Protein AF-A0A9E7TKU0-F1 (afdb_monomer)

Organism: NCBI:txid33865

pLDDT: mean 80.97, std 17.5, range [30.36, 98.25]

Solvent-accessible surface area (backbone atoms only — not comparable to full-atom values): 10689 Å² total; per-residue (Å²): 136,84,80,80,94,76,62,73,75,64,74,76,60,77,73,92,74,90,74,87,64,67,44,56,70,54,28,33,24,48,45,46,50,72,57,80,69,45,34,59,53,50,52,51,42,51,52,51,40,40,74,74,42,33,63,39,62,44,44,33,76,78,33,36,81,73,43,60,84,46,93,85,58,52,74,66,58,28,52,50,48,7,40,50,52,34,58,76,65,31,62,32,38,41,39,38,44,44,80,38,95,46,94,87,44,58,44,43,64,62,37,57,53,50,50,52,54,37,57,76,66,68,63,62,34,36,38,41,36,34,32,65,94,65,51,78,85,76,47,58,74,66,60,46,52,57,54,63,71,33,71,83,39,88,46,46,43,78,48,73,35,46,94,90,39,61,63,61,48,44,49,53,54,50,52,52,56,50,50,58,60,73,78,110

Radius of gyration: 16.6 Å; Cα contacts (8 Å, |Δi|>4): 233; chains: 1; bounding box: 46×35×45 Å

Foldseek 3Di:
DDDDPPDPVVVLPDDPDDDPLQLCPAAEEEAFDCPDCVVVLVVLLQVLSVVVRNVRYDYLVVQLVVLPPDPPDDPVSSSVVSLVVSLVPGLAYEAEWAQDPDPPQRTDVRSVVSLVVCLVVVHFHYEYEYEPPDDPVSDDPVSVVSLVVCPVPPRYHYDYDYSVCSPVVSVVVNSSSVVSSVVD

Nearest PDB structures (foldseek):
  8su8-assembly1_B  TM=4.871E-01  e=1.017E-02  Homo sapiens
  3brw-assembly4_D  TM=4.829E-01  e=1.295E-02  Homo sapiens
  4kvg-assembly2_C  TM=4.701E-01  e=2.511E-02  Homo sapiens
  4kvg-assembly1_A  TM=4.775E-01  e=2.364E-02  Homo sapiens
  1c1y-assembly1_A  TM=4.720E-01  e=2.511E-02  Homo sapiens

Structure (mmCIF, N/CA/C/O backbone):
data_AF-A0A9E7TKU0-F1
#
_entry.id   AF-A0A9E7TKU0-F1
#
loop_
_atom_site.group_PDB
_atom_site.id
_atom_site.type_symbol
_atom_site.label_atom_id
_atom_site.label_alt_id
_atom_site.label_comp_id
_atom_site.label_asym_id
_atom_site.label_entity_id
_atom_site.label_seq_id
_atom_site.pdbx_PDB_ins_code
_atom_site.Cartn_x
_atom_site.Cartn_y
_atom_site.Cartn_z
_atom_site.occupancy
_atom_site.B_iso_or_equiv
_atom_site.auth_seq_id
_atom_site.auth_comp_id
_atom_site.auth_asym_id
_atom_site.auth_atom_id
_atom_site.pdbx_PDB_model_num
ATOM 1 N N . MET A 1 1 ? -19.360 13.718 -17.217 1.00 35.50 1 MET A N 1
ATOM 2 C CA . MET A 1 1 ? -20.255 13.165 -16.181 1.00 35.50 1 MET A CA 1
ATOM 3 C C . MET A 1 1 ? -19.559 13.411 -14.850 1.00 35.50 1 MET A C 1
ATOM 5 O O . MET A 1 1 ? -18.497 12.851 -14.639 1.00 35.50 1 MET A O 1
ATOM 9 N N . LYS A 1 2 ? -20.030 14.392 -14.070 1.00 30.36 2 LYS A N 1
ATOM 10 C CA . LYS A 1 2 ? -19.408 14.811 -12.802 1.00 30.36 2 LYS A CA 1
ATOM 11 C C . LYS A 1 2 ? -19.902 13.871 -11.701 1.00 30.36 2 LYS A C 1
ATOM 13 O O . LYS A 1 2 ? -21.104 13.867 -11.444 1.00 30.36 2 LYS A O 1
ATOM 18 N N . TYR A 1 3 ? -19.024 13.084 -11.086 1.00 35.16 3 TYR A N 1
ATOM 19 C CA . TYR A 1 3 ? -19.387 12.335 -9.883 1.00 35.16 3 TYR A CA 1
ATOM 20 C C . TYR A 1 3 ? -19.455 13.299 -8.691 1.00 35.16 3 TYR A C 1
ATOM 22 O O . TYR A 1 3 ? -18.606 14.174 -8.526 1.00 35.16 3 TYR A O 1
ATOM 30 N N . LYS A 1 4 ? -20.552 13.213 -7.930 1.00 36.25 4 LYS A N 1
ATOM 31 C CA . LYS A 1 4 ? -20.835 14.047 -6.757 1.00 36.25 4 LYS A CA 1
ATOM 32 C C . LYS A 1 4 ? -19.919 13.630 -5.604 1.00 36.25 4 LYS A C 1
ATOM 34 O O . LYS A 1 4 ? -20.072 12.548 -5.056 1.00 36.25 4 LYS A O 1
ATOM 39 N N . MET A 1 5 ? -19.045 14.547 -5.208 1.00 44.38 5 MET A N 1
ATOM 40 C CA . MET A 1 5 ? -18.103 14.459 -4.087 1.00 44.38 5 MET A CA 1
ATOM 41 C C . MET A 1 5 ? -18.781 14.672 -2.719 1.00 44.38 5 MET A C 1
ATOM 43 O O . MET A 1 5 ? -18.356 15.496 -1.915 1.00 44.38 5 MET A O 1
ATOM 47 N N . GLY A 1 6 ? -19.910 14.015 -2.467 1.00 40.06 6 GLY A N 1
ATOM 48 C CA . GLY A 1 6 ? -20.717 14.310 -1.285 1.00 40.06 6 GLY A CA 1
ATOM 49 C C . GLY A 1 6 ? -21.556 13.121 -0.883 1.00 40.06 6 GLY A C 1
ATOM 50 O O . GLY A 1 6 ? -22.706 13.052 -1.299 1.00 40.06 6 GLY A O 1
ATOM 51 N N . ASN A 1 7 ? -20.937 12.191 -0.150 1.00 38.66 7 ASN A N 1
ATOM 52 C CA . ASN A 1 7 ? -21.585 11.330 0.852 1.00 38.66 7 ASN A CA 1
ATOM 53 C C . ASN A 1 7 ? -20.616 10.355 1.548 1.00 38.66 7 ASN A C 1
ATOM 55 O O . ASN A 1 7 ? -20.991 9.785 2.565 1.00 38.66 7 ASN A O 1
ATOM 59 N N . PHE A 1 8 ? -19.365 10.213 1.088 1.00 48.16 8 PHE A N 1
ATOM 60 C CA . PHE A 1 8 ? -18.390 9.315 1.727 1.00 48.16 8 PHE A CA 1
ATOM 61 C C . PHE A 1 8 ? -18.136 9.684 3.204 1.00 48.16 8 PHE A C 1
ATOM 63 O O . PHE A 1 8 ? -18.299 8.869 4.102 1.00 48.16 8 PHE A O 1
ATOM 70 N N . PHE A 1 9 ? -17.865 10.958 3.507 1.00 45.22 9 PHE A N 1
ATOM 71 C CA . PHE A 1 9 ? -17.523 11.398 4.870 1.00 45.22 9 PHE A CA 1
ATOM 72 C C . PHE A 1 9 ? -18.670 11.369 5.897 1.00 45.22 9 PHE A C 1
ATOM 74 O O . PHE A 1 9 ? -18.400 11.481 7.095 1.00 45.22 9 PHE A O 1
ATOM 81 N N . SER A 1 10 ? -19.936 11.280 5.473 1.00 43.16 10 SER A N 1
ATOM 82 C CA . SER A 1 10 ? -21.072 11.236 6.407 1.00 43.16 10 SER A CA 1
ATOM 83 C C . SER A 1 10 ? -21.356 9.836 6.936 1.00 43.16 10 SER A C 1
ATOM 85 O O . SER A 1 10 ? -21.829 9.727 8.062 1.00 43.16 10 SER A O 1
ATOM 87 N N . GLU A 1 11 ? -21.031 8.787 6.176 1.00 45.16 11 GLU A N 1
ATOM 88 C CA . GLU A 1 11 ? -21.215 7.402 6.631 1.00 45.16 11 GLU A CA 1
ATOM 89 C C . GLU A 1 11 ? -20.110 6.960 7.607 1.00 45.16 11 GLU A C 1
ATOM 91 O O . GLU A 1 11 ? -20.374 6.164 8.499 1.00 45.1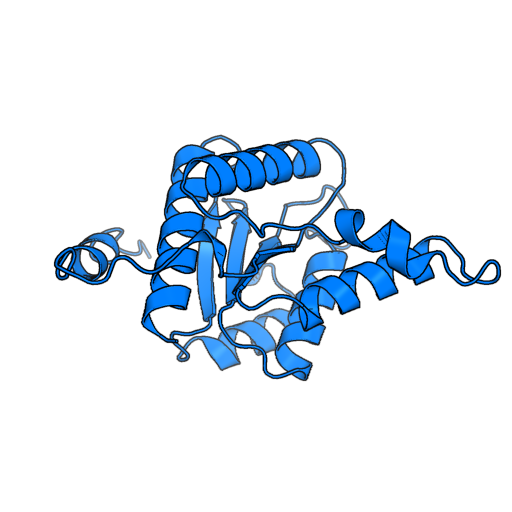6 11 GLU A O 1
ATOM 96 N N . TYR A 1 12 ? -18.913 7.562 7.556 1.00 48.28 12 TYR A N 1
ATOM 97 C CA . TYR A 1 12 ? -17.813 7.254 8.491 1.00 48.28 12 TYR A CA 1
ATOM 98 C C . TYR A 1 12 ? -17.861 7.999 9.835 1.00 48.28 12 TYR A C 1
ATOM 100 O O . TYR A 1 12 ? -17.028 7.756 10.708 1.00 48.28 12 TYR A O 1
ATOM 108 N N . LYS A 1 13 ? -18.791 8.944 10.024 1.00 43.25 13 LYS A N 1
ATOM 109 C CA . LYS A 1 13 ? -18.807 9.825 11.209 1.00 43.25 13 LYS A CA 1
ATOM 110 C C . LYS A 1 13 ? -19.741 9.386 12.339 1.00 43.25 13 LYS A C 1
ATOM 112 O O . LYS A 1 13 ? -19.675 10.002 13.403 1.00 43.25 13 LYS A O 1
ATOM 117 N N . SER A 1 14 ? -20.610 8.390 12.150 1.00 38.66 14 SER A N 1
ATOM 118 C CA . SER A 1 14 ? -21.728 8.183 13.084 1.00 38.66 14 SER A CA 1
ATOM 119 C C . SER A 1 14 ? -21.443 7.359 14.341 1.00 38.66 14 SER A C 1
ATOM 121 O O . SER A 1 14 ? -22.218 7.507 15.276 1.00 38.66 14 SER A O 1
ATOM 123 N N . ASP A 1 15 ? -20.339 6.613 14.462 1.00 43.25 15 ASP A N 1
ATOM 124 C CA . ASP A 1 15 ? -20.136 5.724 15.628 1.00 43.25 15 ASP A CA 1
ATOM 125 C C . ASP A 1 15 ? -18.782 5.892 16.340 1.00 43.25 15 ASP A C 1
ATOM 127 O O . ASP A 1 15 ? -18.162 4.944 16.818 1.00 43.25 15 ASP A O 1
ATOM 131 N N . ILE A 1 16 ? -18.333 7.140 16.515 1.00 47.47 16 ILE A N 1
ATOM 132 C CA . ILE A 1 16 ? -17.205 7.474 17.408 1.00 47.47 16 ILE A CA 1
ATOM 133 C C . ILE A 1 16 ? -17.679 7.445 18.876 1.00 47.47 16 ILE A C 1
ATOM 135 O O . ILE A 1 16 ? -17.635 8.450 19.585 1.00 47.47 16 ILE A O 1
ATOM 139 N N . LYS A 1 17 ? -18.176 6.300 19.355 1.00 39.44 17 LYS A N 1
ATOM 140 C CA . LYS A 1 17 ? -18.393 6.032 20.785 1.00 39.44 17 LYS A CA 1
ATOM 141 C C . LYS A 1 17 ? -18.094 4.559 21.106 1.00 39.44 17 LYS A C 1
ATOM 143 O O . LYS A 1 17 ? -18.889 3.681 20.825 1.00 39.44 17 LYS A O 1
ATOM 148 N N . SER A 1 18 ? -16.963 4.364 21.794 1.00 42.34 18 SER A N 1
ATOM 149 C CA . SER A 1 18 ? -16.646 3.261 22.725 1.00 42.34 18 SER A CA 1
ATOM 150 C C . SER A 1 18 ? -16.055 1.921 22.250 1.00 42.34 18 SER A C 1
ATOM 152 O O . SER A 1 18 ? -16.258 0.922 22.934 1.00 42.34 18 SER A O 1
ATOM 154 N N . LEU A 1 19 ? -15.201 1.891 21.225 1.00 49.09 19 LEU A N 1
ATOM 155 C CA . LEU A 1 19 ? -14.192 0.827 21.083 1.00 49.09 19 LEU A CA 1
ATOM 156 C C . LEU A 1 19 ? -12.836 1.475 20.786 1.00 49.09 19 LEU A C 1
ATOM 158 O O . LEU A 1 19 ? -12.586 1.952 19.681 1.00 49.09 19 LEU A O 1
ATOM 162 N N . SER A 1 20 ? -11.955 1.559 21.787 1.00 60.84 20 SER A N 1
ATOM 163 C CA . SER A 1 20 ? -10.562 1.955 21.560 1.00 60.84 20 SER A CA 1
ATOM 164 C C . SER A 1 20 ? -9.834 0.786 20.897 1.00 60.84 20 SER A C 1
ATOM 166 O O . SER A 1 20 ? -9.106 0.050 21.565 1.00 60.84 20 SER A O 1
ATOM 168 N N . ALA A 1 21 ? -10.088 0.565 19.607 1.00 71.75 21 ALA A N 1
ATOM 169 C CA . ALA A 1 21 ? -9.351 -0.425 18.844 1.00 71.75 21 ALA A CA 1
ATOM 170 C C . ALA A 1 21 ? -7.856 -0.096 18.943 1.00 71.75 21 ALA A C 1
ATOM 172 O O . ALA A 1 21 ? -7.430 1.036 18.681 1.00 71.75 21 ALA A O 1
ATOM 173 N N . ASP A 1 22 ? -7.069 -1.064 19.406 1.00 86.56 22 ASP A N 1
ATOM 174 C CA . ASP A 1 22 ? -5.637 -0.889 19.603 1.00 86.56 22 ASP A CA 1
ATOM 175 C C . ASP A 1 22 ? -4.936 -0.856 18.241 1.00 86.56 22 ASP A C 1
ATOM 177 O O . ASP A 1 22 ? -4.518 -1.880 17.700 1.00 86.56 22 ASP A O 1
ATOM 181 N N . LYS A 1 23 ? -4.799 0.358 17.696 1.00 91.94 23 LYS A N 1
ATOM 182 C CA . LYS A 1 23 ? -4.152 0.637 16.406 1.00 91.94 23 LYS A CA 1
ATOM 183 C C . LYS A 1 23 ? -2.744 0.063 16.286 1.00 91.94 23 LYS A C 1
ATOM 185 O O . LYS A 1 23 ? -2.256 -0.112 15.174 1.00 91.94 23 LYS A O 1
ATOM 190 N N . SER A 1 24 ? -2.079 -0.210 17.410 1.00 91.00 24 SER A N 1
ATOM 191 C CA . SER A 1 24 ? -0.730 -0.764 17.408 1.00 91.00 24 SER A CA 1
ATOM 192 C C . SER A 1 24 ? -0.675 -2.234 16.995 1.00 91.00 24 SER A C 1
ATOM 194 O O . SER A 1 24 ? 0.417 -2.715 16.719 1.00 91.00 24 SER A O 1
ATOM 196 N N . LYS A 1 25 ? -1.811 -2.941 16.929 1.00 91.75 25 LYS A N 1
ATOM 197 C CA . LYS A 1 25 ? -1.861 -4.358 16.543 1.00 91.75 25 LYS A CA 1
ATOM 198 C C . LYS A 1 25 ? -1.963 -4.577 15.038 1.00 91.75 25 LYS A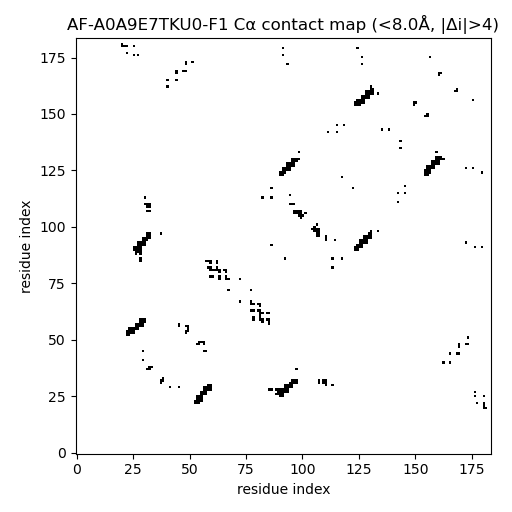 C 1
ATOM 200 O O . LYS A 1 25 ? -1.377 -5.542 14.557 1.00 91.75 25 LYS A O 1
ATOM 205 N N . LEU A 1 26 ? -2.634 -3.678 14.313 1.00 95.25 26 LEU A N 1
ATOM 206 C CA . LEU A 1 26 ? -2.841 -3.818 12.871 1.00 95.25 26 LEU A CA 1
ATOM 207 C C . LEU A 1 26 ? -1.503 -3.805 12.130 1.00 95.25 26 LEU A C 1
ATOM 209 O O . LEU A 1 26 ? -0.760 -2.824 12.212 1.00 95.25 26 LEU A O 1
ATOM 213 N N . LYS A 1 27 ? -1.213 -4.883 11.400 1.00 97.06 27 LYS A N 1
ATOM 214 C CA . LYS A 1 27 ? -0.057 -4.973 10.500 1.00 97.06 27 LYS A CA 1
ATOM 215 C C . LYS A 1 27 ? -0.428 -4.413 9.130 1.00 97.06 27 LYS A C 1
ATOM 217 O O . LYS A 1 27 ? -1.306 -4.954 8.464 1.00 97.06 27 LYS A O 1
ATOM 222 N N . ILE A 1 28 ? 0.229 -3.334 8.720 1.00 98.25 28 ILE A N 1
ATOM 223 C CA . ILE A 1 28 ? -0.074 -2.610 7.483 1.00 98.25 28 ILE A CA 1
ATOM 224 C C . ILE A 1 28 ? 1.089 -2.780 6.510 1.00 98.25 28 ILE A C 1
ATOM 226 O O . ILE A 1 28 ? 2.209 -2.345 6.796 1.00 98.25 28 ILE A O 1
ATOM 230 N N . GLY A 1 29 ? 0.798 -3.354 5.348 1.00 98.00 29 GLY A N 1
ATOM 231 C CA . GLY A 1 29 ? 1.713 -3.418 4.218 1.00 98.00 29 GLY A CA 1
ATOM 232 C C . GLY A 1 29 ? 1.468 -2.262 3.267 1.00 98.00 29 GLY A C 1
ATOM 233 O O . GLY A 1 29 ? 0.342 -2.058 2.816 1.00 98.00 29 GLY A O 1
ATOM 234 N N . ILE A 1 30 ? 2.513 -1.493 2.968 1.00 97.75 30 ILE A N 1
ATOM 235 C CA . ILE A 1 30 ? 2.452 -0.386 2.016 1.00 97.75 30 ILE A CA 1
ATOM 236 C C . ILE A 1 30 ? 3.274 -0.758 0.780 1.00 97.75 30 ILE A C 1
ATOM 238 O O . ILE A 1 30 ? 4.469 -1.048 0.869 1.00 97.75 30 ILE A O 1
ATOM 242 N N . PHE A 1 31 ? 2.620 -0.721 -0.374 1.00 96.00 31 PHE A N 1
ATOM 243 C CA . PHE A 1 31 ? 3.131 -1.188 -1.658 1.00 96.00 31 PHE A CA 1
ATOM 244 C C . PHE A 1 31 ? 3.158 -0.041 -2.663 1.00 96.00 31 PHE A C 1
ATOM 246 O O . PHE A 1 31 ? 2.308 0.851 -2.630 1.00 96.00 31 PHE A O 1
ATOM 253 N N . GLY A 1 32 ? 4.127 -0.047 -3.573 1.00 92.31 32 GLY A N 1
ATOM 254 C CA . GLY A 1 32 ? 4.265 1.012 -4.563 1.00 92.31 32 GLY A CA 1
ATOM 255 C C . GLY A 1 32 ? 5.639 1.058 -5.219 1.00 92.31 32 GLY A C 1
ATOM 256 O O . GLY A 1 32 ? 6.464 0.158 -5.081 1.00 92.31 32 GLY A O 1
ATOM 257 N N . SER A 1 33 ? 5.886 2.133 -5.963 1.00 88.81 33 SER A N 1
ATOM 258 C CA . SER A 1 33 ? 7.185 2.399 -6.582 1.00 88.81 33 SER A CA 1
ATOM 259 C C . SER A 1 33 ? 8.144 3.006 -5.564 1.00 88.81 33 SER A C 1
ATOM 261 O O . SER A 1 33 ? 7.843 4.040 -4.969 1.00 88.81 33 SER A O 1
ATOM 263 N N . PHE A 1 34 ? 9.331 2.419 -5.407 1.00 87.38 34 PHE A N 1
ATOM 264 C CA . PHE A 1 34 ? 10.415 3.012 -4.610 1.00 87.38 34 PHE A CA 1
ATOM 265 C C . PHE A 1 34 ? 11.358 3.886 -5.449 1.00 87.38 34 PHE A C 1
ATOM 267 O O . PHE A 1 34 ? 12.440 4.262 -4.998 1.00 87.38 34 PHE A O 1
ATOM 274 N N . ALA A 1 35 ? 10.961 4.239 -6.673 1.00 84.19 35 ALA A N 1
ATOM 275 C CA . ALA A 1 35 ? 11.741 5.117 -7.529 1.00 84.19 35 ALA A CA 1
ATOM 276 C C . ALA A 1 35 ? 11.641 6.592 -7.095 1.00 84.19 35 ALA A C 1
ATOM 278 O O . ALA A 1 35 ? 10.555 7.117 -6.831 1.00 84.19 35 ALA A O 1
ATOM 279 N N . LYS A 1 36 ? 12.780 7.300 -7.133 1.00 81.06 36 LYS A N 1
ATOM 280 C CA . LYS A 1 36 ? 12.876 8.769 -7.014 1.00 81.06 36 LYS A CA 1
ATOM 281 C C . LYS A 1 36 ? 12.075 9.320 -5.809 1.00 81.06 36 LYS A C 1
ATOM 283 O O . LYS A 1 36 ? 12.290 8.909 -4.675 1.00 81.06 36 LYS A O 1
ATOM 288 N N . ASN A 1 37 ? 11.153 10.251 -6.065 1.00 85.19 37 ASN A N 1
ATOM 289 C CA . ASN A 1 37 ? 10.356 10.957 -5.061 1.00 85.19 37 ASN A CA 1
ATOM 290 C C . ASN A 1 37 ? 9.176 10.131 -4.520 1.00 85.19 37 ASN A C 1
ATOM 292 O O . ASN A 1 37 ? 8.597 10.516 -3.507 1.00 85.19 37 ASN A O 1
ATOM 296 N N . ASN A 1 38 ? 8.820 9.008 -5.159 1.00 89.75 38 ASN A N 1
ATOM 297 C CA . ASN A 1 38 ? 7.720 8.159 -4.694 1.00 89.75 38 ASN A CA 1
ATOM 298 C C . ASN A 1 38 ? 8.064 7.537 -3.336 1.00 89.75 38 ASN A C 1
ATOM 300 O O . ASN A 1 38 ? 7.226 7.522 -2.440 1.00 89.75 38 ASN A O 1
ATOM 304 N N . PHE A 1 39 ? 9.319 7.117 -3.141 1.00 91.38 39 PHE A N 1
ATOM 305 C CA . PHE A 1 39 ? 9.761 6.562 -1.862 1.00 91.38 39 PHE A CA 1
ATOM 306 C C . PHE A 1 39 ? 9.638 7.572 -0.713 1.00 91.38 39 PHE A C 1
ATOM 308 O O . PHE A 1 39 ? 9.096 7.234 0.332 1.00 91.38 39 PHE A O 1
ATOM 315 N N . ILE A 1 40 ? 10.043 8.829 -0.929 1.00 92.50 40 ILE A N 1
ATOM 316 C CA . ILE A 1 40 ? 9.926 9.898 0.081 1.00 92.50 40 ILE A CA 1
ATOM 317 C C . ILE A 1 40 ? 8.458 10.119 0.470 1.00 92.50 40 ILE A C 1
ATOM 319 O O . ILE A 1 40 ? 8.131 10.241 1.649 1.00 92.50 40 ILE A O 1
ATOM 323 N N . PHE A 1 41 ? 7.561 10.143 -0.518 1.00 93.12 41 PHE A N 1
ATOM 324 C CA . PHE A 1 41 ? 6.124 10.258 -0.279 1.00 93.12 41 PHE A CA 1
ATOM 325 C C . PHE A 1 41 ? 5.588 9.085 0.562 1.00 93.12 41 PHE A C 1
ATOM 327 O O . PHE A 1 41 ? 4.887 9.297 1.553 1.00 93.12 41 PHE A O 1
ATOM 334 N N . LEU A 1 42 ? 5.976 7.850 0.227 1.00 95.31 42 LEU A N 1
ATOM 335 C CA . LEU A 1 42 ? 5.598 6.663 0.996 1.00 95.31 42 LEU A CA 1
ATOM 336 C C . LEU A 1 42 ? 6.148 6.719 2.432 1.00 95.31 42 LEU A C 1
ATOM 338 O O . LEU A 1 42 ? 5.410 6.449 3.381 1.00 95.31 42 LEU A O 1
ATOM 342 N N . GLU A 1 43 ? 7.408 7.118 2.629 1.00 95.38 43 GLU A N 1
ATOM 343 C CA . GLU A 1 43 ? 8.010 7.287 3.959 1.00 95.38 43 GLU A CA 1
ATOM 344 C C . GLU A 1 43 ? 7.271 8.329 4.810 1.00 95.38 43 GLU A C 1
ATOM 346 O O . GLU A 1 43 ? 7.049 8.112 6.010 1.00 95.38 43 GLU A O 1
ATOM 351 N N . ASN A 1 44 ? 6.840 9.436 4.199 1.00 95.50 44 ASN A N 1
ATOM 352 C CA . ASN A 1 44 ? 6.032 10.457 4.862 1.00 95.50 44 ASN A CA 1
ATOM 353 C C . ASN A 1 44 ? 4.676 9.896 5.305 1.00 95.50 44 ASN A C 1
ATOM 355 O O . ASN A 1 44 ? 4.273 10.113 6.453 1.00 95.50 44 ASN A O 1
ATOM 359 N N . LEU A 1 45 ? 4.007 9.121 4.446 1.00 96.12 45 LEU A N 1
ATOM 360 C CA . LEU A 1 45 ? 2.757 8.442 4.785 1.00 96.12 45 LEU A CA 1
ATOM 361 C C . LEU A 1 45 ? 2.945 7.461 5.949 1.00 96.12 45 LEU A C 1
ATOM 363 O O . LEU A 1 45 ? 2.221 7.550 6.943 1.00 96.12 45 LEU A O 1
ATOM 367 N N . LYS A 1 46 ? 3.938 6.564 5.866 1.00 97.00 46 LYS A N 1
ATOM 368 C CA . LYS A 1 46 ? 4.278 5.606 6.936 1.00 97.00 46 LYS A CA 1
ATOM 369 C C . LYS A 1 46 ? 4.516 6.339 8.255 1.00 97.00 46 LYS A C 1
ATOM 371 O O . LYS A 1 46 ? 3.944 5.983 9.286 1.00 97.00 46 LYS A O 1
ATOM 376 N N . SER A 1 47 ? 5.292 7.419 8.222 1.00 96.94 47 SER A N 1
ATOM 377 C CA . SER A 1 47 ? 5.549 8.264 9.392 1.00 96.94 47 SER A CA 1
ATOM 378 C C . SER A 1 47 ? 4.273 8.913 9.938 1.00 96.94 47 SER A C 1
ATOM 380 O O . SER A 1 47 ? 4.082 8.987 11.155 1.00 96.94 47 SER A O 1
ATOM 382 N N . GLY A 1 48 ? 3.380 9.371 9.060 1.00 96.88 48 GLY A N 1
ATOM 383 C CA . GLY A 1 48 ? 2.070 9.912 9.416 1.00 96.88 48 GLY A CA 1
ATOM 384 C C . GLY A 1 48 ? 1.171 8.884 10.108 1.00 96.88 48 GLY A C 1
ATOM 385 O O . GLY A 1 48 ? 0.596 9.180 11.159 1.00 96.88 48 GLY A O 1
ATOM 386 N N . LEU A 1 49 ? 1.101 7.660 9.582 1.00 97.06 49 LEU A N 1
ATOM 387 C CA . LEU A 1 49 ? 0.339 6.557 10.175 1.00 97.06 49 LEU A CA 1
ATOM 388 C C . LEU A 1 49 ? 0.885 6.183 11.563 1.00 97.06 49 LEU A C 1
ATOM 390 O O . LEU A 1 49 ? 0.122 6.080 12.528 1.00 97.06 49 LEU A O 1
ATOM 394 N N . ILE A 1 50 ? 2.212 6.112 11.711 1.00 96.62 50 ILE A N 1
ATOM 395 C CA . ILE A 1 50 ? 2.876 5.858 13.000 1.00 96.62 50 ILE A CA 1
ATOM 396 C C . ILE A 1 50 ? 2.562 6.950 14.031 1.00 96.62 50 ILE A C 1
ATOM 398 O O . ILE A 1 50 ? 2.330 6.639 15.211 1.00 96.62 50 ILE A O 1
ATOM 402 N N . LYS A 1 51 ? 2.526 8.225 13.611 1.00 96.38 51 LYS A N 1
ATOM 403 C CA . LYS A 1 51 ? 2.111 9.360 14.459 1.00 96.38 51 LYS A CA 1
ATOM 404 C C . LYS A 1 51 ? 0.644 9.254 14.888 1.00 96.38 51 LYS A C 1
ATOM 406 O O . LYS A 1 51 ? 0.313 9.674 15.992 1.00 96.38 51 LYS A O 1
ATOM 411 N N . ARG A 1 52 ? -0.218 8.647 14.064 1.00 95.06 52 ARG A N 1
ATOM 412 C CA . ARG A 1 52 ? -1.647 8.403 14.351 1.00 95.06 52 ARG A CA 1
ATOM 413 C C . ARG A 1 52 ? -1.929 7.133 15.164 1.00 95.06 52 ARG A C 1
ATOM 415 O O . ARG A 1 52 ? -3.091 6.866 15.483 1.00 95.06 52 ARG A O 1
ATOM 422 N N . GLY A 1 53 ? -0.884 6.390 15.532 1.00 94.75 53 GLY A N 1
ATOM 423 C CA . GLY A 1 53 ? -0.951 5.235 16.431 1.00 94.75 53 GLY A CA 1
ATOM 424 C C . GLY A 1 53 ? -0.738 3.875 15.763 1.00 94.75 53 GLY A C 1
ATOM 425 O O . GLY A 1 53 ? -0.624 2.887 16.481 1.00 94.75 53 GLY A O 1
ATOM 426 N N . TYR A 1 54 ? -0.623 3.811 14.434 1.00 96.06 54 TYR A N 1
ATOM 427 C CA . TYR A 1 54 ? -0.402 2.563 13.698 1.00 96.06 54 TYR A CA 1
ATOM 428 C C . TYR A 1 54 ? 1.085 2.188 13.700 1.00 96.06 54 TYR A C 1
ATOM 430 O O . TYR A 1 54 ? 1.867 2.682 12.890 1.00 96.06 54 TYR A O 1
ATOM 438 N N . LYS A 1 55 ? 1.518 1.371 14.667 1.00 94.38 55 LYS A N 1
ATOM 439 C CA . LYS A 1 55 ? 2.952 1.105 14.896 1.00 94.38 55 LYS A CA 1
ATOM 440 C C . LYS A 1 55 ? 3.570 0.076 13.946 1.00 94.38 55 LYS A C 1
ATOM 442 O O . LYS A 1 55 ? 4.765 0.178 13.688 1.00 94.38 55 LYS A O 1
ATOM 447 N N . ASN A 1 56 ? 2.779 -0.839 13.385 1.00 95.50 56 ASN A N 1
ATOM 448 C CA . ASN A 1 56 ? 3.269 -1.916 12.517 1.00 95.50 56 ASN A CA 1
ATOM 449 C C . ASN A 1 56 ? 3.035 -1.589 11.033 1.00 95.50 56 ASN A C 1
ATOM 451 O O . ASN A 1 56 ? 2.322 -2.310 10.343 1.00 95.50 56 ASN A O 1
ATOM 455 N N . CYS A 1 57 ? 3.595 -0.476 10.556 1.00 96.81 57 CYS A N 1
ATOM 456 C CA . CYS A 1 57 ? 3.565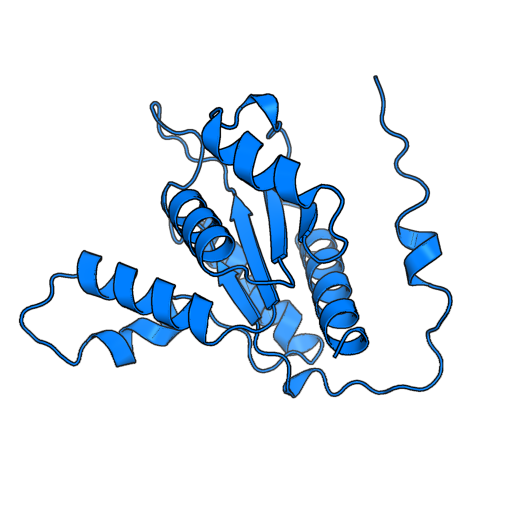 -0.111 9.136 1.00 96.81 57 CYS A CA 1
ATOM 457 C C . CYS A 1 57 ? 4.885 -0.509 8.471 1.00 96.81 57 CYS A C 1
ATOM 459 O O . CYS A 1 57 ? 5.943 -0.097 8.958 1.00 96.81 57 CYS A O 1
ATOM 461 N N . SER A 1 58 ? 4.838 -1.221 7.346 1.00 96.44 58 SER A N 1
ATOM 462 C CA . SER A 1 58 ? 6.044 -1.716 6.676 1.00 96.44 58 SER A CA 1
ATOM 463 C C . SER A 1 58 ? 5.995 -1.607 5.152 1.00 96.44 58 SER A C 1
ATOM 465 O O . SER A 1 58 ? 4.930 -1.634 4.541 1.00 96.44 58 SER A O 1
ATOM 467 N N . PHE A 1 59 ? 7.180 -1.502 4.552 1.00 94.94 59 PHE A N 1
ATOM 468 C CA . PHE A 1 59 ? 7.439 -1.658 3.120 1.00 94.94 59 PHE A CA 1
ATOM 469 C C . PHE A 1 59 ? 8.168 -2.977 2.870 1.00 94.94 59 PHE A C 1
ATOM 471 O O . PHE A 1 59 ? 8.786 -3.521 3.784 1.00 94.94 59 PHE A O 1
ATOM 478 N N . SER A 1 60 ? 8.196 -3.452 1.623 1.00 88.25 60 SER A N 1
ATOM 479 C CA . SER A 1 60 ? 8.964 -4.652 1.263 1.00 88.25 60 SER A CA 1
ATOM 480 C C . SER A 1 60 ? 10.456 -4.483 1.580 1.00 88.25 60 SER A C 1
ATOM 482 O O . SER A 1 60 ? 11.095 -5.422 2.039 1.00 88.25 60 SER A O 1
ATOM 484 N N . LYS A 1 61 ? 10.987 -3.256 1.503 1.00 86.44 61 LYS A N 1
ATOM 485 C CA . LYS A 1 61 ? 12.359 -2.928 1.921 1.00 86.44 61 LYS A CA 1
ATOM 486 C C . LYS A 1 61 ? 12.669 -3.253 3.390 1.00 86.44 61 LYS A C 1
ATOM 488 O O . LYS A 1 61 ? 13.798 -3.608 3.715 1.00 86.44 61 LYS A O 1
ATOM 493 N N . ASP A 1 62 ? 11.676 -3.185 4.282 1.00 88.06 62 ASP A N 1
ATOM 494 C CA . ASP A 1 62 ? 11.852 -3.561 5.695 1.00 88.06 62 ASP A CA 1
ATOM 495 C C . ASP A 1 62 ? 12.049 -5.084 5.867 1.00 88.06 62 ASP A C 1
ATOM 497 O O . ASP A 1 62 ? 12.500 -5.537 6.921 1.00 88.06 62 ASP A O 1
ATOM 501 N N . TYR A 1 63 ? 11.731 -5.876 4.834 1.00 82.56 63 TYR A N 1
ATOM 502 C CA . TYR A 1 63 ? 11.818 -7.336 4.831 1.00 82.56 63 TYR A CA 1
ATOM 503 C C . TYR A 1 63 ? 13.040 -7.893 4.086 1.00 82.56 63 TYR A C 1
ATOM 505 O O . TYR A 1 63 ? 13.338 -9.081 4.231 1.00 82.56 63 TYR A O 1
ATOM 513 N N . GLU A 1 64 ? 13.791 -7.063 3.352 1.00 80.31 64 GLU A N 1
ATOM 514 C CA . GLU A 1 64 ? 14.990 -7.483 2.606 1.00 80.31 64 GLU A CA 1
ATOM 515 C C . GLU A 1 64 ? 15.985 -8.237 3.504 1.00 80.31 64 GLU A C 1
ATOM 517 O O . GLU A 1 64 ? 16.485 -9.295 3.129 1.00 80.31 64 GLU A O 1
ATOM 522 N N . ILE A 1 65 ? 16.187 -7.781 4.748 1.00 74.88 65 ILE A N 1
ATOM 523 C CA . ILE A 1 65 ? 17.095 -8.419 5.720 1.00 74.88 65 ILE A CA 1
ATOM 524 C C . ILE A 1 65 ? 16.737 -9.880 6.038 1.00 74.88 65 ILE A C 1
ATOM 526 O O . ILE A 1 65 ? 17.606 -10.658 6.432 1.00 74.88 65 ILE A O 1
ATOM 530 N N . TYR A 1 66 ? 15.469 -10.266 5.879 1.00 70.56 66 TYR A N 1
ATOM 531 C CA . TYR A 1 66 ? 15.006 -11.632 6.120 1.00 70.56 66 TYR A CA 1
ATOM 532 C C . TYR A 1 66 ? 15.103 -12.506 4.864 1.00 70.56 66 TYR A C 1
ATOM 534 O O . TYR A 1 66 ? 15.213 -13.727 4.988 1.00 70.56 66 TYR A O 1
ATOM 542 N N . ALA A 1 67 ? 15.116 -11.887 3.680 1.00 64.69 67 ALA A N 1
ATOM 543 C CA . ALA A 1 67 ? 15.242 -12.550 2.386 1.00 64.69 67 ALA A CA 1
ATOM 544 C C . ALA A 1 67 ? 16.706 -12.865 1.998 1.00 64.69 67 ALA A C 1
ATOM 546 O O . ALA A 1 67 ? 16.937 -13.789 1.221 1.00 64.69 67 ALA A O 1
ATOM 547 N N . VAL A 1 68 ? 17.690 -12.175 2.595 1.00 60.62 68 VAL A N 1
ATOM 548 C CA . VAL A 1 68 ? 19.148 -12.298 2.332 1.00 60.62 68 VAL A CA 1
ATOM 549 C C . VAL A 1 68 ? 19.781 -13.604 2.862 1.00 60.62 68 VAL A C 1
ATOM 551 O O . VAL A 1 68 ? 20.977 -13.817 2.726 1.00 60.62 68 VAL A O 1
ATOM 554 N N . LYS A 1 69 ? 19.019 -14.541 3.442 1.00 57.00 69 LYS A N 1
ATOM 555 C CA . LYS A 1 69 ? 19.586 -15.784 4.020 1.00 57.00 69 LYS A CA 1
ATOM 556 C C . LYS A 1 69 ? 20.204 -16.766 3.008 1.00 57.00 69 LYS A C 1
ATOM 558 O O . LYS A 1 69 ? 20.682 -17.818 3.425 1.00 57.00 69 LYS A O 1
ATOM 563 N N . ASP A 1 70 ? 20.187 -16.449 1.718 1.00 62.97 70 ASP A N 1
ATOM 564 C CA . ASP A 1 70 ? 20.690 -17.303 0.648 1.00 62.97 70 ASP A CA 1
ATOM 565 C C . ASP A 1 70 ? 21.576 -16.493 -0.311 1.00 62.97 70 ASP A C 1
ATOM 567 O O . ASP A 1 70 ? 21.074 -15.751 -1.157 1.00 62.97 70 ASP A O 1
ATOM 571 N N . ASP A 1 71 ? 22.897 -16.653 -0.178 1.00 61.44 71 ASP A N 1
ATOM 572 C CA . ASP A 1 71 ? 23.926 -15.971 -0.983 1.00 61.44 71 ASP A CA 1
ATOM 573 C C 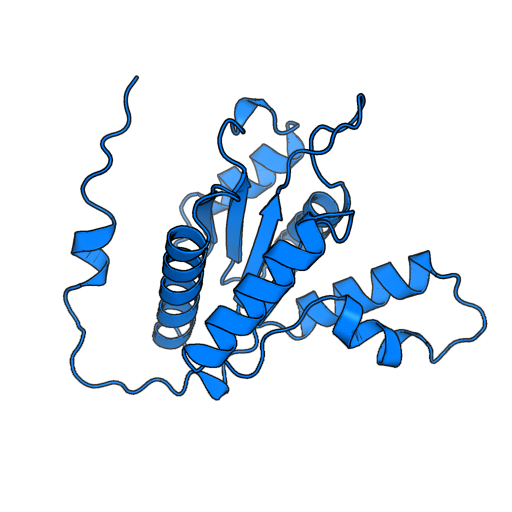. ASP A 1 71 ? 23.849 -16.302 -2.490 1.00 61.44 71 ASP A C 1
ATOM 575 O O . ASP A 1 71 ? 24.568 -15.710 -3.295 1.00 61.44 71 ASP A O 1
ATOM 579 N N . SER A 1 72 ? 22.998 -17.255 -2.894 1.00 66.19 72 SER A N 1
ATOM 580 C CA . SER A 1 72 ? 22.772 -17.603 -4.301 1.00 66.19 72 SER A CA 1
ATOM 581 C C . SER A 1 72 ? 21.718 -16.738 -5.002 1.00 66.19 72 SER A C 1
ATOM 583 O O . SER A 1 72 ? 21.618 -16.784 -6.231 1.00 66.19 72 SER A O 1
ATOM 585 N N . LYS A 1 73 ? 20.943 -15.940 -4.256 1.00 69.06 73 LYS A N 1
ATOM 586 C CA . LYS A 1 73 ? 19.870 -15.108 -4.815 1.00 69.06 73 LYS A CA 1
ATOM 587 C C . LYS A 1 73 ? 20.401 -13.788 -5.360 1.00 69.06 73 LYS A C 1
ATOM 589 O O . LYS A 1 73 ? 21.197 -13.105 -4.718 1.00 69.06 73 LYS A O 1
ATOM 594 N N . ASN A 1 74 ? 19.921 -13.401 -6.541 1.00 80.62 74 ASN A N 1
ATOM 595 C CA . ASN A 1 74 ? 20.170 -12.059 -7.061 1.00 80.62 74 ASN A CA 1
ATOM 596 C C . ASN A 1 74 ? 19.260 -11.031 -6.350 1.00 80.62 74 ASN A C 1
ATOM 598 O O . ASN A 1 74 ? 18.322 -11.389 -5.635 1.00 80.62 74 ASN A O 1
ATOM 602 N N . GLY A 1 75 ? 19.540 -9.738 -6.534 1.00 81.38 75 GLY A N 1
ATOM 603 C CA . GLY A 1 75 ? 18.777 -8.669 -5.878 1.00 81.38 75 GLY A CA 1
ATOM 604 C C . GLY A 1 75 ? 17.279 -8.673 -6.209 1.00 81.38 75 GLY A C 1
ATOM 605 O O . GLY A 1 75 ? 16.468 -8.345 -5.347 1.00 81.38 75 GLY A O 1
ATOM 606 N N . ASP A 1 76 ? 16.892 -9.099 -7.411 1.00 85.25 76 ASP A N 1
ATOM 607 C CA . ASP A 1 76 ? 15.488 -9.135 -7.830 1.00 85.25 76 ASP A CA 1
ATOM 608 C C . ASP A 1 76 ? 14.720 -10.276 -7.148 1.00 85.25 76 ASP A C 1
ATOM 610 O O . ASP A 1 76 ? 13.580 -10.083 -6.722 1.00 85.25 76 ASP A O 1
ATOM 614 N N . ASP A 1 77 ? 15.361 -11.431 -6.946 1.00 84.69 77 ASP A N 1
ATOM 615 C CA . ASP A 1 77 ? 14.798 -12.550 -6.181 1.00 84.69 77 ASP A CA 1
ATOM 616 C C . ASP A 1 77 ? 14.589 -12.175 -4.705 1.00 84.69 77 ASP A C 1
ATOM 618 O O . ASP A 1 77 ? 13.607 -12.587 -4.080 1.00 84.69 77 ASP A O 1
ATOM 622 N N . ILE A 1 78 ? 15.500 -11.372 -4.142 1.00 86.31 78 ILE A N 1
ATOM 623 C CA . ILE A 1 78 ? 15.378 -10.825 -2.784 1.00 86.31 78 ILE A CA 1
ATOM 624 C C . ILE A 1 78 ? 14.194 -9.855 -2.713 1.00 86.31 78 ILE A C 1
ATOM 626 O O . ILE A 1 78 ? 13.369 -9.980 -1.807 1.00 86.31 78 ILE A O 1
ATOM 630 N N . ASN A 1 79 ? 14.065 -8.943 -3.682 1.00 86.69 79 ASN A N 1
ATOM 631 C CA . ASN A 1 79 ? 12.951 -7.994 -3.755 1.00 86.69 79 ASN A CA 1
ATOM 632 C C . ASN A 1 79 ? 11.600 -8.710 -3.869 1.00 86.69 79 ASN A C 1
ATOM 634 O O . ASN A 1 79 ? 10.642 -8.352 -3.179 1.00 86.69 79 ASN A O 1
ATOM 638 N N . LEU A 1 80 ? 11.530 -9.749 -4.706 1.00 89.06 80 LEU A N 1
ATOM 639 C CA . LEU A 1 80 ? 10.332 -10.564 -4.873 1.00 89.06 80 LEU A CA 1
ATOM 640 C C . LEU A 1 80 ? 9.948 -11.261 -3.565 1.00 89.06 80 LEU A C 1
ATOM 642 O O . LEU A 1 80 ? 8.799 -11.156 -3.138 1.00 89.06 80 LEU A O 1
ATOM 646 N N . ALA A 1 81 ? 10.905 -11.929 -2.916 1.00 89.75 81 ALA A N 1
ATOM 647 C CA . ALA A 1 81 ? 10.670 -12.623 -1.654 1.00 89.75 81 ALA A CA 1
ATOM 648 C C . ALA A 1 81 ? 10.256 -11.653 -0.538 1.00 89.75 81 ALA A C 1
ATOM 650 O O . ALA A 1 81 ? 9.341 -11.944 0.227 1.00 89.75 81 ALA A O 1
ATOM 651 N N . ALA A 1 82 ? 10.889 -10.482 -0.458 1.00 91.75 82 ALA A N 1
ATOM 652 C CA . ALA A 1 82 ? 10.552 -9.463 0.527 1.00 91.75 82 ALA A CA 1
ATOM 653 C C . ALA A 1 82 ? 9.137 -8.892 0.314 1.00 91.75 82 ALA A C 1
ATOM 655 O O . ALA A 1 82 ? 8.410 -8.672 1.283 1.00 91.75 82 ALA A O 1
ATOM 656 N N . SER A 1 83 ? 8.718 -8.699 -0.942 1.00 93.75 83 SER A N 1
ATOM 657 C CA . SER A 1 83 ? 7.347 -8.295 -1.283 1.00 93.75 83 SER A CA 1
ATOM 658 C C . SER A 1 83 ? 6.321 -9.375 -0.915 1.00 93.75 83 SER A C 1
ATOM 660 O O . SER A 1 83 ? 5.324 -9.072 -0.264 1.00 93.75 83 SER A O 1
ATOM 662 N N . GLU A 1 84 ? 6.593 -10.651 -1.213 1.00 94.19 84 GLU A N 1
ATOM 663 C CA . GLU A 1 84 ? 5.724 -11.763 -0.794 1.00 94.19 84 GLU A CA 1
ATOM 664 C C . GLU A 1 84 ? 5.604 -11.866 0.728 1.00 94.19 84 GLU A C 1
ATOM 666 O O . GLU A 1 84 ? 4.500 -11.988 1.252 1.00 94.19 84 GLU A O 1
ATOM 671 N N . MET A 1 85 ? 6.721 -11.737 1.449 1.00 94.06 85 MET A N 1
ATOM 672 C CA . MET A 1 85 ? 6.707 -11.709 2.910 1.00 94.06 85 MET A CA 1
ATOM 673 C C . MET A 1 85 ? 5.891 -10.538 3.455 1.00 94.06 85 MET A C 1
ATOM 675 O O . MET A 1 85 ? 5.217 -10.705 4.471 1.00 94.06 85 MET A O 1
ATOM 679 N N . LEU A 1 86 ? 5.950 -9.363 2.821 1.00 96.06 86 LEU A N 1
ATOM 680 C CA . LEU A 1 86 ? 5.131 -8.227 3.229 1.00 96.06 86 LEU A CA 1
ATOM 681 C C . LEU A 1 86 ? 3.641 -8.539 3.047 1.00 96.06 86 LEU A C 1
ATOM 683 O O . LEU A 1 86 ? 2.877 -8.285 3.974 1.00 96.06 86 LEU A O 1
ATOM 687 N N . ILE A 1 87 ? 3.244 -9.104 1.900 1.00 96.25 87 ILE A N 1
ATOM 688 C CA . ILE A 1 87 ? 1.854 -9.514 1.633 1.00 96.25 87 ILE A CA 1
ATOM 689 C C . ILE A 1 87 ? 1.387 -10.489 2.716 1.00 96.25 87 ILE A C 1
ATOM 691 O O . ILE A 1 87 ? 0.420 -10.218 3.417 1.00 96.25 87 ILE A O 1
ATOM 695 N N . ASP A 1 88 ? 2.125 -11.577 2.927 1.00 95.00 88 ASP A N 1
ATOM 696 C CA . ASP A 1 88 ? 1.698 -12.653 3.825 1.00 95.00 88 ASP A CA 1
ATOM 697 C C . ASP A 1 88 ? 1.657 -12.226 5.308 1.00 95.00 88 ASP A C 1
ATOM 699 O O . ASP A 1 88 ? 0.941 -12.821 6.114 1.00 95.00 88 ASP A O 1
ATOM 703 N N . ASN A 1 89 ? 2.432 -11.208 5.701 1.00 95.25 89 ASN A N 1
ATOM 704 C CA . ASN A 1 89 ? 2.471 -10.712 7.080 1.00 95.25 89 ASN A CA 1
ATOM 705 C C . ASN A 1 89 ? 1.545 -9.519 7.347 1.00 95.25 89 ASN A C 1
ATOM 707 O O . ASN A 1 89 ? 1.449 -9.095 8.505 1.00 95.25 89 ASN A O 1
ATOM 711 N N . SER A 1 90 ? 0.896 -8.968 6.323 1.00 96.81 90 SER A N 1
ATOM 712 C CA . SER A 1 90 ? 0.019 -7.805 6.453 1.00 96.81 90 SER A CA 1
ATOM 713 C C . SER A 1 90 ? -1.433 -8.223 6.675 1.00 96.81 90 SER A C 1
ATOM 715 O O . SER A 1 90 ? -1.896 -9.236 6.168 1.00 96.81 90 SER A O 1
ATOM 717 N N . GLN A 1 91 ? -2.154 -7.434 7.468 1.00 96.00 91 GLN A N 1
ATOM 718 C CA . GLN A 1 91 ? -3.605 -7.551 7.658 1.00 96.00 91 GLN A CA 1
ATOM 719 C C . GLN A 1 91 ? -4.369 -6.498 6.855 1.00 96.00 91 GLN A C 1
ATOM 721 O O . GLN A 1 91 ? -5.531 -6.703 6.536 1.00 96.00 91 GLN A O 1
ATOM 726 N N . ALA A 1 92 ? -3.723 -5.368 6.564 1.00 97.06 92 ALA A N 1
ATOM 727 C CA . ALA A 1 92 ? -4.236 -4.316 5.702 1.00 97.06 92 ALA A CA 1
ATOM 728 C C . ALA A 1 92 ? -3.187 -3.989 4.635 1.00 97.06 92 ALA A C 1
ATOM 730 O O . ALA A 1 92 ? -2.006 -3.816 4.948 1.00 97.06 92 ALA A O 1
ATOM 731 N N . HIS A 1 93 ? -3.624 -3.883 3.386 1.00 97.75 93 HIS A N 1
ATOM 732 C CA . HIS A 1 93 ? -2.768 -3.714 2.218 1.00 97.75 93 HIS A CA 1
ATOM 733 C C . HIS A 1 93 ? -3.066 -2.368 1.564 1.00 97.75 93 HIS A C 1
ATOM 735 O O . HIS A 1 93 ? -4.175 -2.144 1.097 1.00 97.75 93 HIS A O 1
ATOM 741 N N . ILE A 1 94 ? -2.095 -1.460 1.517 1.00 97.75 94 ILE A N 1
ATOM 742 C CA . ILE A 1 94 ? -2.243 -0.150 0.872 1.00 97.75 94 ILE A CA 1
ATOM 743 C C . ILE A 1 94 ? -1.347 -0.116 -0.362 1.00 97.75 94 ILE A C 1
ATOM 745 O O . ILE A 1 94 ? -0.124 -0.072 -0.234 1.00 97.75 94 ILE A O 1
ATOM 749 N N . LEU A 1 95 ? -1.943 -0.128 -1.551 1.00 95.44 95 LEU A N 1
ATOM 750 C CA . LEU A 1 95 ? -1.235 -0.149 -2.825 1.00 95.44 95 LEU A CA 1
ATOM 751 C C . LEU A 1 95 ? -1.289 1.213 -3.508 1.00 95.44 95 LEU A C 1
ATOM 753 O O . LEU A 1 95 ? -2.366 1.729 -3.797 1.00 95.44 95 LEU A O 1
ATOM 757 N N . PHE A 1 96 ? -0.117 1.752 -3.831 1.00 93.81 96 PHE A N 1
ATOM 758 C CA . PHE A 1 96 ? 0.035 2.984 -4.591 1.00 93.81 96 PHE A CA 1
ATOM 759 C C . PHE A 1 96 ? 0.376 2.701 -6.053 1.00 93.81 96 PHE A C 1
ATOM 761 O O . PHE A 1 96 ? 1.407 2.098 -6.371 1.00 93.81 96 PHE A O 1
ATOM 768 N N . PHE A 1 97 ? -0.469 3.223 -6.938 1.00 90.19 97 PHE A N 1
ATOM 769 C CA . PHE A 1 97 ? -0.259 3.263 -8.378 1.00 90.19 97 PHE A CA 1
ATOM 770 C C . PHE A 1 97 ? 0.190 4.665 -8.777 1.00 90.19 97 PHE A C 1
ATOM 772 O O . PHE A 1 97 ? -0.617 5.590 -8.899 1.00 90.19 97 PHE A O 1
ATOM 779 N N . PHE A 1 98 ? 1.501 4.812 -8.955 1.00 88.06 98 PHE A N 1
ATOM 780 C CA . PHE A 1 98 ? 2.124 6.060 -9.388 1.00 88.06 98 PHE A CA 1
ATOM 781 C C . PHE A 1 98 ? 2.158 6.149 -10.909 1.00 88.06 98 PHE A C 1
ATOM 783 O O . PHE A 1 98 ? 2.323 5.132 -11.588 1.00 88.06 98 PHE A O 1
ATOM 790 N N . ARG A 1 99 ? 2.108 7.373 -11.445 1.00 82.06 99 ARG A N 1
ATOM 791 C CA . ARG A 1 99 ? 2.515 7.610 -12.832 1.00 82.06 99 ARG A CA 1
ATOM 792 C C . ARG A 1 99 ? 4.022 7.439 -12.950 1.00 82.06 99 ARG A C 1
ATOM 794 O O . ARG A 1 99 ? 4.790 8.094 -12.244 1.00 82.06 99 ARG A O 1
ATOM 801 N N . GLU A 1 100 ? 4.437 6.589 -13.878 1.00 74.75 100 GLU A N 1
ATOM 802 C CA . GLU A 1 100 ? 5.835 6.462 -14.277 1.00 74.75 100 GLU A CA 1
ATOM 803 C C . GLU A 1 100 ? 6.031 7.030 -15.686 1.00 74.75 100 GLU A C 1
ATOM 805 O O . GLU A 1 100 ? 5.162 6.908 -16.548 1.00 74.75 100 GLU A O 1
ATOM 810 N N . ASP A 1 101 ? 7.183 7.661 -15.919 1.00 66.62 101 ASP A N 1
ATOM 811 C CA . ASP A 1 101 ? 7.551 8.253 -17.215 1.00 66.62 101 ASP A CA 1
ATOM 812 C C . ASP A 1 101 ? 7.923 7.186 -18.274 1.00 66.62 101 ASP A C 1
ATOM 814 O O . ASP A 1 101 ? 8.495 7.512 -19.316 1.00 66.62 101 ASP A O 1
ATOM 818 N N . ASP A 1 102 ? 7.651 5.903 -18.011 1.00 62.66 102 ASP A N 1
ATOM 819 C CA . ASP A 1 102 ? 7.940 4.812 -18.938 1.00 62.66 102 ASP A CA 1
ATOM 820 C C . ASP A 1 102 ? 6.913 4.795 -20.081 1.00 62.66 102 ASP A C 1
ATOM 822 O O . ASP A 1 102 ? 5.696 4.752 -19.889 1.00 62.66 102 ASP A O 1
ATOM 826 N N . VAL A 1 103 ? 7.439 4.802 -21.306 1.00 53.44 103 VAL A N 1
ATOM 827 C CA . VAL A 1 103 ? 6.691 4.810 -22.568 1.00 53.44 103 VAL A CA 1
ATOM 828 C C . VAL A 1 103 ? 5.800 3.566 -22.723 1.00 53.44 103 VAL A C 1
ATOM 830 O O . VAL A 1 103 ? 4.787 3.620 -23.421 1.00 53.44 103 VAL A O 1
ATOM 833 N N . ASN A 1 104 ? 6.147 2.445 -22.080 1.00 56.50 104 ASN A N 1
ATOM 834 C CA . ASN A 1 104 ? 5.487 1.149 -22.270 1.00 56.50 104 ASN A CA 1
ATOM 835 C C . ASN A 1 104 ? 4.489 0.788 -21.162 1.00 56.50 104 ASN A C 1
ATOM 837 O O . ASN A 1 104 ? 3.518 0.057 -21.406 1.00 56.50 104 ASN A O 1
ATOM 841 N N . THR A 1 105 ? 4.724 1.277 -19.945 1.00 60.50 105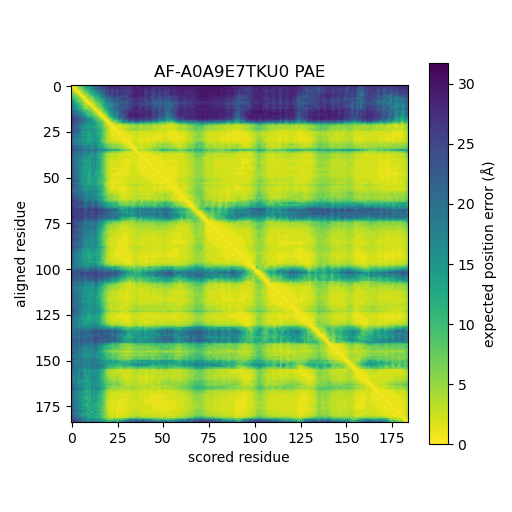 THR A N 1
ATOM 842 C CA . THR A 1 105 ? 3.827 1.093 -18.802 1.00 60.50 105 THR A CA 1
ATOM 843 C C . THR A 1 105 ? 3.734 2.395 -18.017 1.00 60.50 105 THR A C 1
ATOM 845 O O . THR A 1 105 ? 4.689 2.736 -17.331 1.00 60.50 105 THR A O 1
ATOM 848 N N . PRO A 1 106 ? 2.588 3.100 -18.036 1.00 64.38 106 PRO A N 1
ATOM 849 C CA . PRO A 1 106 ? 2.444 4.364 -17.312 1.00 64.38 106 PRO A CA 1
ATOM 850 C C . PRO A 1 106 ? 2.377 4.179 -15.787 1.00 64.38 106 PRO A C 1
ATOM 852 O O . PRO A 1 106 ? 2.086 5.133 -15.073 1.00 64.38 106 PRO A O 1
ATOM 855 N N . TYR A 1 107 ? 2.577 2.955 -15.297 1.00 73.31 107 TYR A N 1
ATOM 856 C CA . TYR A 1 107 ? 2.407 2.529 -13.917 1.00 73.31 107 TYR A CA 1
ATOM 857 C C . TYR A 1 107 ? 3.624 1.734 -13.460 1.00 73.31 107 TYR A C 1
ATOM 859 O O . TYR A 1 107 ? 4.266 1.038 -14.254 1.00 73.31 107 TYR A O 1
ATOM 867 N N . ASN A 1 108 ? 3.857 1.751 -12.152 1.00 82.00 108 ASN A N 1
ATOM 868 C CA . ASN A 1 108 ? 4.852 0.901 -11.524 1.00 82.00 108 ASN A CA 1
ATOM 869 C C . ASN A 1 108 ? 4.443 -0.570 -11.616 1.00 82.00 108 ASN A C 1
ATOM 871 O O . ASN A 1 108 ? 3.482 -1.017 -10.988 1.00 82.00 108 ASN A O 1
ATOM 875 N N . GLN A 1 109 ? 5.186 -1.331 -12.423 1.00 82.56 109 GLN A N 1
ATOM 876 C CA . GLN A 1 109 ? 4.907 -2.746 -12.688 1.00 82.56 109 GLN A CA 1
ATOM 877 C C . GLN A 1 109 ? 4.888 -3.594 -11.408 1.00 82.56 109 GLN A C 1
ATOM 879 O O . GLN A 1 109 ? 4.132 -4.562 -11.342 1.00 82.56 109 GLN A O 1
ATOM 884 N N . SER A 1 110 ? 5.652 -3.197 -10.383 1.00 86.38 110 SER A N 1
ATOM 885 C CA . SER A 1 110 ? 5.662 -3.849 -9.070 1.00 86.38 110 SER A CA 1
ATOM 886 C C . SER A 1 110 ? 4.266 -3.936 -8.448 1.00 86.38 110 SER A C 1
ATOM 888 O O . SER A 1 110 ? 3.823 -5.037 -8.136 1.00 86.38 110 SER A O 1
ATOM 890 N N . ALA A 1 111 ? 3.522 -2.825 -8.379 1.00 88.19 111 ALA A N 1
ATOM 891 C CA . ALA A 1 111 ? 2.200 -2.810 -7.748 1.00 88.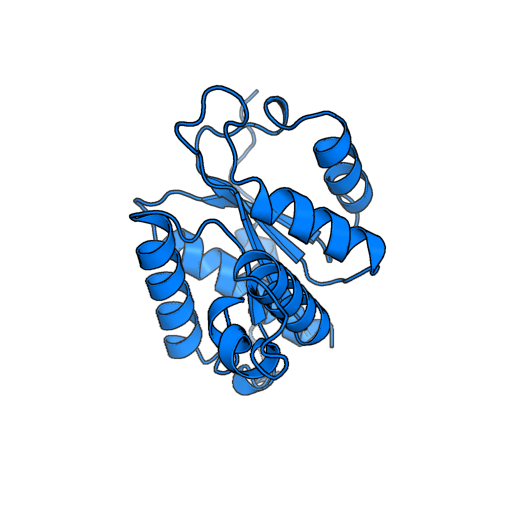19 111 ALA A CA 1
ATOM 892 C C . ALA A 1 111 ? 1.163 -3.635 -8.525 1.00 88.19 111 ALA A C 1
ATOM 894 O O . ALA A 1 111 ? 0.239 -4.179 -7.925 1.00 88.19 111 ALA A O 1
ATOM 895 N N . ILE A 1 112 ? 1.318 -3.786 -9.849 1.00 88.00 112 ILE A N 1
ATOM 896 C CA . ILE A 1 112 ? 0.462 -4.695 -10.631 1.00 88.00 112 ILE A CA 1
ATOM 897 C C . ILE A 1 112 ? 0.728 -6.158 -10.279 1.00 88.00 112 ILE A C 1
ATOM 899 O O . ILE A 1 112 ? -0.203 -6.959 -10.220 1.00 88.00 112 ILE A O 1
ATOM 903 N N . ILE A 1 113 ? 1.986 -6.533 -10.075 1.00 89.69 113 ILE A N 1
ATOM 904 C CA . ILE A 1 113 ? 2.314 -7.903 -9.674 1.00 89.69 113 ILE A CA 1
ATOM 905 C C . ILE A 1 113 ? 1.817 -8.150 -8.244 1.00 89.69 113 ILE A C 1
ATOM 907 O O . ILE A 1 113 ? 1.231 -9.192 -7.968 1.00 89.69 113 ILE A O 1
ATOM 911 N N . GLU A 1 114 ? 1.999 -7.179 -7.351 1.00 94.00 114 GLU A N 1
ATOM 912 C CA . GLU A 1 114 ? 1.580 -7.260 -5.949 1.00 94.00 114 GLU A CA 1
ATOM 913 C C . GLU A 1 114 ? 0.059 -7.369 -5.805 1.00 94.00 114 GLU A C 1
ATOM 915 O O . GLU A 1 114 ? -0.411 -8.243 -5.080 1.00 94.00 114 GLU A O 1
ATOM 920 N N . ILE A 1 115 ? -0.723 -6.575 -6.549 1.00 92.00 115 ILE A N 1
ATOM 921 C CA . ILE A 1 115 ? -2.190 -6.672 -6.500 1.00 92.00 115 ILE A CA 1
ATOM 922 C C . ILE A 1 115 ? -2.697 -8.014 -7.037 1.00 92.00 115 ILE A C 1
ATOM 924 O O . ILE A 1 115 ? -3.634 -8.576 -6.482 1.00 92.00 115 ILE A O 1
ATOM 928 N N . ALA A 1 116 ? -2.065 -8.555 -8.086 1.00 92.12 116 ALA A N 1
ATOM 929 C CA . ALA A 1 116 ? -2.422 -9.867 -8.618 1.00 92.12 116 ALA A CA 1
ATOM 930 C C . ALA A 1 116 ? -2.119 -10.974 -7.601 1.00 92.12 116 ALA A C 1
ATOM 932 O O . ALA A 1 116 ? -2.934 -11.862 -7.393 1.00 92.12 116 ALA A O 1
ATOM 933 N N . LYS A 1 117 ? -0.984 -10.879 -6.902 1.00 94.50 117 LYS A N 1
ATOM 934 C CA . LYS A 1 117 ? -0.614 -11.798 -5.820 1.00 94.50 117 LYS A CA 1
ATOM 935 C C . LYS A 1 117 ? -1.546 -11.718 -4.611 1.00 94.50 117 LYS A C 1
ATOM 937 O O . LYS A 1 117 ? -1.742 -12.734 -3.945 1.00 94.50 117 LYS A O 1
ATOM 942 N N . ILE A 1 118 ? -2.067 -10.529 -4.320 1.00 94.62 118 ILE A N 1
ATOM 943 C CA . ILE A 1 118 ? -3.068 -10.266 -3.279 1.00 94.62 118 ILE A CA 1
ATOM 944 C C . ILE A 1 118 ? -4.428 -10.877 -3.663 1.00 94.62 118 ILE A C 1
ATOM 946 O O . ILE A 1 118 ? -5.004 -11.594 -2.845 1.00 94.62 118 ILE A O 1
ATOM 950 N N . ASP A 1 119 ? -4.876 -10.693 -4.913 1.00 92.81 119 ASP A N 1
ATOM 951 C CA . ASP A 1 119 ? -6.076 -11.337 -5.492 1.00 92.81 119 ASP A CA 1
ATOM 952 C C . ASP A 1 119 ? -5.957 -12.872 -5.451 1.00 92.81 119 ASP A C 1
ATOM 954 O O . ASP A 1 119 ? -6.810 -13.560 -4.898 1.00 92.81 119 ASP A O 1
ATOM 958 N N . GLU A 1 120 ? -4.839 -13.431 -5.929 1.00 93.25 120 GLU A N 1
ATOM 959 C CA . GLU A 1 120 ? -4.579 -14.881 -5.930 1.00 93.25 120 GLU A CA 1
ATOM 960 C C . GLU A 1 120 ? -4.625 -15.512 -4.530 1.00 93.25 120 GLU A C 1
ATOM 962 O O . GLU A 1 120 ? -5.042 -16.662 -4.371 1.00 93.25 120 GLU A O 1
ATOM 967 N N . ARG A 1 121 ? -4.197 -14.764 -3.507 1.00 93.94 121 ARG A N 1
ATOM 968 C CA . ARG A 1 121 ? -4.222 -15.192 -2.102 1.00 93.94 121 ARG A CA 1
ATOM 969 C C . ARG A 1 121 ? -5.581 -14.968 -1.428 1.00 93.94 121 ARG A C 1
ATOM 971 O O . ARG A 1 121 ? -5.740 -15.403 -0.293 1.00 93.94 121 ARG A O 1
ATOM 978 N N . ASN A 1 122 ? -6.552 -14.359 -2.117 1.00 90.62 122 ASN A N 1
ATOM 979 C CA . ASN A 1 122 ? -7.845 -13.930 -1.572 1.00 90.62 122 ASN A CA 1
ATOM 980 C C . ASN A 1 122 ? -7.675 -13.072 -0.309 1.00 90.62 122 ASN A C 1
ATOM 982 O O . ASN A 1 122 ? -8.354 -13.294 0.692 1.00 90.62 122 ASN A O 1
ATOM 986 N N . MET A 1 123 ? -6.715 -12.143 -0.330 1.00 91.69 123 MET A N 1
ATOM 987 C CA . MET A 1 123 ? -6.517 -11.244 0.802 1.00 91.69 123 MET A CA 1
ATOM 988 C C . MET A 1 123 ? -7.611 -10.173 0.826 1.00 91.69 123 MET A C 1
ATOM 990 O O . MET A 1 123 ? -7.932 -9.550 -0.189 1.00 91.69 123 MET A O 1
ATOM 994 N N . ASP A 1 124 ? -8.144 -9.945 2.020 1.00 90.44 124 ASP A N 1
ATOM 995 C CA . ASP A 1 124 ? -9.073 -8.863 2.320 1.00 90.44 124 ASP A CA 1
ATOM 996 C C . ASP A 1 124 ? -8.321 -7.592 2.750 1.00 90.44 124 ASP A C 1
ATOM 998 O O . ASP A 1 124 ? -7.087 -7.563 2.830 1.00 90.44 124 ASP A O 1
ATOM 1002 N N . ASN A 1 125 ? -9.077 -6.528 3.036 1.00 94.44 125 ASN A N 1
ATOM 1003 C CA . ASN A 1 125 ? -8.567 -5.242 3.501 1.00 94.44 125 ASN A CA 1
ATOM 1004 C C . ASN A 1 125 ? -7.497 -4.686 2.562 1.00 94.44 125 ASN A C 1
ATOM 1006 O O . ASN A 1 125 ? -6.307 -4.613 2.889 1.00 94.44 125 ASN A O 1
ATOM 1010 N N . VAL A 1 126 ? -7.943 -4.241 1.393 1.00 95.75 126 VAL A N 1
ATOM 1011 C CA . VAL A 1 126 ? -7.101 -3.686 0.341 1.00 95.75 126 VAL A CA 1
ATOM 1012 C C . VAL A 1 126 ? -7.548 -2.262 0.027 1.00 95.75 126 VAL A C 1
ATOM 1014 O O . VAL A 1 126 ? -8.694 -2.016 -0.327 1.00 95.75 126 VAL A O 1
ATOM 1017 N N . LEU A 1 127 ? -6.633 -1.306 0.135 1.00 95.25 127 LEU A N 1
ATOM 1018 C CA . LEU A 1 127 ? -6.811 0.067 -0.318 1.00 95.25 127 LEU A CA 1
ATOM 1019 C C . LEU A 1 127 ? -5.946 0.292 -1.553 1.00 95.25 127 LEU A C 1
ATOM 1021 O O . LEU A 1 127 ? -4.721 0.222 -1.484 1.00 95.25 127 LEU A O 1
ATOM 1025 N N . VAL A 1 128 ? -6.586 0.606 -2.672 1.00 92.81 128 VAL A N 1
ATOM 1026 C CA . VAL A 1 128 ? -5.932 0.933 -3.937 1.00 92.81 128 VAL A CA 1
ATOM 1027 C C . VAL A 1 128 ? -5.984 2.442 -4.150 1.00 92.81 128 VAL A C 1
ATOM 1029 O O . VAL A 1 128 ? -7.061 3.030 -4.236 1.00 92.81 128 VAL A O 1
ATOM 1032 N N . LEU A 1 129 ? -4.811 3.067 -4.241 1.00 92.06 129 LEU A N 1
ATOM 1033 C CA . LEU A 1 129 ? -4.646 4.506 -4.414 1.00 92.06 129 LEU A CA 1
ATOM 1034 C C . LEU A 1 129 ? -4.027 4.820 -5.775 1.00 92.06 129 LEU A C 1
ATOM 1036 O O . LEU A 1 129 ? -2.892 4.435 -6.059 1.00 92.06 129 LEU A O 1
ATOM 1040 N N . TYR A 1 130 ? -4.764 5.560 -6.600 1.00 89.19 130 TYR A N 1
ATOM 1041 C CA . TYR A 1 130 ? -4.331 5.993 -7.929 1.00 89.19 130 TYR A CA 1
ATOM 1042 C C . TYR A 1 130 ? -3.881 7.451 -7.921 1.00 89.19 130 TYR A C 1
ATOM 1044 O O . TYR A 1 130 ? -4.617 8.312 -7.449 1.00 89.19 130 TYR A O 1
ATOM 1052 N N . GLU A 1 131 ? -2.708 7.761 -8.468 1.00 89.81 131 GLU A N 1
ATOM 1053 C CA . GLU A 1 131 ? -2.272 9.159 -8.584 1.00 89.81 131 GLU A CA 1
ATOM 1054 C C . GLU A 1 131 ? -3.261 9.965 -9.455 1.00 89.81 131 GLU A C 1
ATOM 1056 O O . GLU A 1 131 ? -3.740 9.466 -10.468 1.00 89.81 131 GLU A O 1
ATOM 1061 N N . GLU A 1 132 ? -3.618 11.192 -9.065 1.00 83.00 132 GLU A N 1
ATOM 1062 C CA . GLU A 1 132 ? -4.599 12.030 -9.769 1.00 83.00 132 GLU A CA 1
ATOM 1063 C C . GLU A 1 132 ? -4.314 12.155 -11.276 1.00 83.00 132 GLU A C 1
ATOM 1065 O O . GLU A 1 132 ? -3.181 12.050 -11.745 1.00 83.00 132 GLU A O 1
ATOM 1070 N N . GLU A 1 133 ? -5.383 12.376 -12.051 1.00 70.44 133 GLU A N 1
ATOM 1071 C CA . GLU A 1 133 ? -5.392 12.329 -13.525 1.00 70.44 133 GLU A CA 1
ATOM 1072 C C . GLU A 1 133 ? -5.135 10.939 -14.130 1.00 70.44 133 GLU A C 1
ATOM 1074 O O . GLU A 1 133 ? -5.251 10.762 -15.347 1.00 70.44 133 GLU A O 1
ATOM 1079 N N . PHE A 1 134 ? -4.869 9.932 -13.298 1.00 67.62 134 PHE A N 1
ATOM 1080 C CA . PHE A 1 134 ? -5.011 8.538 -13.677 1.00 67.62 134 PHE A CA 1
ATOM 1081 C C . PHE A 1 134 ? -6.492 8.184 -13.833 1.00 67.62 134 PHE A C 1
ATOM 1083 O O . PHE A 1 134 ? -7.351 8.577 -13.042 1.00 67.62 134 PHE A O 1
ATOM 1090 N N . THR A 1 135 ? -6.811 7.419 -14.870 1.00 58.19 135 THR A N 1
ATOM 1091 C CA . THR A 1 135 ? -8.158 6.887 -15.077 1.00 58.19 135 THR A CA 1
ATOM 1092 C C . THR A 1 135 ? -8.091 5.372 -15.151 1.00 58.19 135 THR A C 1
ATOM 1094 O O . THR A 1 135 ? -7.214 4.826 -15.808 1.00 58.19 135 THR A O 1
ATOM 1097 N N . GLU A 1 136 ? -9.076 4.681 -14.578 1.00 54.34 136 GLU A N 1
ATOM 1098 C CA . GLU A 1 136 ? -9.255 3.221 -14.696 1.00 54.34 136 GLU A CA 1
ATOM 1099 C C . GLU A 1 136 ? -9.178 2.727 -16.161 1.00 54.34 136 GLU A C 1
ATOM 1101 O O . GLU A 1 136 ? -8.764 1.608 -16.455 1.00 54.34 136 GLU A O 1
ATOM 1106 N N . LYS A 1 137 ? -9.519 3.598 -17.123 1.00 56.44 137 LYS A N 1
ATOM 1107 C CA . LYS A 1 137 ? -9.414 3.342 -18.569 1.00 56.44 137 LYS A CA 1
ATOM 1108 C C . LYS A 1 137 ? -7.978 3.181 -19.078 1.00 56.44 137 LYS A C 1
ATOM 1110 O O . LYS A 1 137 ? -7.796 2.614 -20.152 1.00 56.44 137 LYS A O 1
ATOM 1115 N N . GLN A 1 138 ? -6.989 3.702 -18.358 1.00 59.56 138 GLN A N 1
ATOM 1116 C CA . GLN A 1 138 ? -5.563 3.548 -18.661 1.00 59.56 138 GLN A CA 1
ATOM 1117 C C . GLN A 1 138 ? -4.999 2.228 -18.122 1.00 59.56 138 GLN A C 1
ATOM 1119 O O . GLN A 1 138 ? -3.915 1.813 -18.538 1.00 59.56 138 GLN A O 1
ATOM 1124 N N . CYS A 1 139 ? -5.736 1.525 -17.259 1.00 62.28 139 CYS A N 1
ATOM 1125 C CA . CYS A 1 139 ? -5.365 0.190 -16.822 1.00 62.28 139 CYS A CA 1
ATOM 1126 C C . CYS A 1 139 ? -5.593 -0.835 -17.940 1.00 62.28 139 CYS A C 1
ATOM 1128 O O . CYS A 1 139 ? -6.650 -0.871 -18.577 1.00 62.28 139 CYS A O 1
ATOM 1130 N N . LYS A 1 140 ? -4.614 -1.723 -18.161 1.00 63.69 140 LYS A N 1
ATOM 1131 C CA . LYS A 1 140 ? -4.777 -2.863 -19.079 1.00 63.69 140 LYS A CA 1
ATOM 1132 C C . LYS A 1 140 ? -5.898 -3.792 -18.582 1.00 63.69 140 LYS A C 1
ATOM 1134 O O . LYS A 1 140 ? -6.208 -3.848 -17.393 1.00 63.69 140 LYS A O 1
ATOM 1139 N N . THR A 1 141 ? -6.500 -4.542 -19.505 1.00 69.88 141 THR A N 1
ATOM 1140 C CA . THR A 1 141 ? -7.733 -5.329 -19.298 1.00 69.88 141 THR A CA 1
ATOM 1141 C C . THR A 1 141 ? -7.712 -6.267 -18.088 1.00 69.88 141 THR A C 1
ATOM 1143 O O . THR A 1 141 ? -8.742 -6.400 -17.433 1.00 69.88 141 THR A O 1
ATOM 1146 N N . LEU A 1 142 ? -6.569 -6.887 -17.773 1.00 75.50 142 LEU A N 1
ATOM 1147 C CA . LEU A 1 142 ? -6.436 -7.808 -16.636 1.00 75.50 142 LEU A CA 1
ATOM 1148 C C . LEU A 1 142 ? -6.549 -7.096 -15.287 1.00 75.50 142 LEU A C 1
ATOM 1150 O O . LEU A 1 142 ? -7.300 -7.545 -14.430 1.00 75.50 142 LEU A O 1
ATOM 1154 N N . PHE A 1 143 ? -5.874 -5.955 -15.130 1.00 78.06 143 PHE A N 1
ATOM 1155 C CA . PHE A 1 143 ? -5.942 -5.161 -13.904 1.00 78.06 143 PHE A CA 1
ATOM 1156 C C . PHE A 1 143 ? -7.377 -4.709 -13.627 1.00 78.06 143 PHE A C 1
ATOM 1158 O O . PHE A 1 143 ? -7.897 -4.922 -12.539 1.00 78.06 143 PHE A O 1
ATOM 1165 N N . ARG A 1 144 ? -8.066 -4.188 -14.652 1.00 77.12 144 ARG A N 1
ATOM 1166 C CA . ARG A 1 144 ? -9.486 -3.833 -14.532 1.00 77.12 144 ARG A CA 1
ATOM 1167 C C . ARG A 1 144 ? -10.345 -5.035 -14.133 1.00 77.12 144 ARG A C 1
ATOM 1169 O O . ARG A 1 144 ? -11.303 -4.886 -13.385 1.00 77.12 144 ARG A O 1
ATOM 1176 N N . GLY A 1 145 ? -10.017 -6.227 -14.627 1.00 81.00 145 GLY A N 1
ATOM 1177 C CA . GLY A 1 145 ? -10.698 -7.464 -14.250 1.00 81.00 145 GLY A CA 1
ATOM 1178 C C . GLY A 1 145 ? -10.496 -7.860 -12.785 1.00 81.00 145 GLY A C 1
ATOM 1179 O O . GLY A 1 145 ? -11.421 -8.397 -12.191 1.00 81.00 145 GLY A O 1
ATOM 1180 N N . ILE A 1 146 ? -9.319 -7.613 -12.201 1.00 85.38 146 ILE A N 1
ATOM 1181 C CA . ILE A 1 146 ? -9.065 -7.814 -10.761 1.00 85.38 146 ILE A CA 1
ATOM 1182 C C . ILE A 1 146 ? -9.907 -6.822 -9.961 1.00 85.38 146 ILE A C 1
ATOM 1184 O O . ILE A 1 146 ? -10.759 -7.219 -9.180 1.00 85.38 146 ILE A O 1
ATOM 1188 N N . ILE A 1 147 ? -9.750 -5.533 -10.257 1.00 82.44 147 ILE A N 1
ATOM 1189 C CA . ILE A 1 147 ? -10.448 -4.453 -9.562 1.00 82.44 147 ILE A CA 1
ATOM 1190 C C . ILE A 1 147 ? -11.975 -4.629 -9.602 1.00 82.44 147 ILE A C 1
ATOM 1192 O O . ILE A 1 147 ? -12.621 -4.685 -8.561 1.00 82.44 147 ILE A O 1
ATOM 1196 N N . SER A 1 148 ? -12.551 -4.825 -10.793 1.00 81.12 148 SER A N 1
ATOM 1197 C CA . SER A 1 148 ? -14.011 -4.938 -10.954 1.00 81.12 148 SER A CA 1
ATOM 1198 C C . SER A 1 148 ? -14.631 -6.174 -10.303 1.00 81.12 148 SER A C 1
ATOM 1200 O O . SER A 1 148 ? -15.833 -6.179 -10.031 1.00 81.12 148 SER A O 1
ATOM 1202 N N . ARG A 1 149 ? -13.844 -7.228 -10.042 1.00 83.50 149 ARG A N 1
ATOM 1203 C CA . ARG A 1 149 ? -14.324 -8.390 -9.280 1.00 83.50 149 ARG A CA 1
ATOM 1204 C C . ARG A 1 149 ? -14.592 -8.035 -7.820 1.00 83.50 149 ARG A C 1
ATOM 1206 O O . ARG A 1 149 ? -15.536 -8.583 -7.258 1.00 83.50 149 ARG A O 1
ATOM 1213 N N . HIS A 1 150 ? -13.852 -7.071 -7.280 1.00 83.00 150 HIS A N 1
ATOM 1214 C CA . HIS A 1 150 ? -13.952 -6.623 -5.895 1.00 83.00 150 HIS A CA 1
ATOM 1215 C C . HIS A 1 150 ? -14.716 -5.304 -5.712 1.00 83.00 150 HIS A C 1
ATOM 1217 O O . HIS A 1 150 ? -14.914 -4.878 -4.584 1.00 83.00 150 HIS A O 1
ATOM 1223 N N . ASP A 1 151 ? -15.241 -4.681 -6.776 1.00 72.19 151 ASP A N 1
ATOM 1224 C CA . ASP A 1 151 ? -16.025 -3.427 -6.694 1.00 72.19 151 ASP A CA 1
ATOM 1225 C C . ASP A 1 151 ? -17.238 -3.499 -5.742 1.00 72.19 151 ASP A C 1
ATOM 1227 O O . ASP A 1 151 ? -17.778 -2.472 -5.326 1.00 72.19 151 ASP A O 1
ATOM 1231 N N . LYS A 1 152 ? -17.726 -4.708 -5.443 1.00 68.38 152 LYS A N 1
ATOM 1232 C CA . LYS A 1 152 ? -18.847 -4.942 -4.518 1.00 68.38 152 LYS A CA 1
ATOM 1233 C C . LYS A 1 152 ? -18.400 -5.378 -3.123 1.00 68.38 152 LYS A C 1
ATOM 1235 O O . LYS A 1 152 ? -19.239 -5.398 -2.219 1.00 68.38 152 LYS A O 1
ATOM 1240 N N . ASP A 1 153 ? -17.126 -5.712 -2.957 1.00 71.81 153 ASP A N 1
ATOM 1241 C CA . ASP A 1 153 ? -16.549 -6.122 -1.687 1.00 71.81 153 ASP A CA 1
ATOM 1242 C C . ASP A 1 153 ? -16.128 -4.869 -0.926 1.00 71.81 153 ASP A C 1
ATOM 1244 O O . ASP A 1 153 ? -15.246 -4.127 -1.350 1.00 71.81 153 ASP A O 1
ATOM 1248 N N . LYS A 1 154 ? -16.741 -4.629 0.238 1.00 67.38 154 LYS A N 1
ATOM 1249 C CA . LYS A 1 154 ? -16.370 -3.492 1.101 1.00 67.38 154 LYS A CA 1
ATOM 1250 C C . LYS A 1 154 ? -14.911 -3.551 1.573 1.00 67.38 154 LYS A C 1
ATOM 1252 O O . LYS A 1 154 ? -14.364 -2.529 1.976 1.00 67.38 154 LYS A O 1
ATOM 1257 N N . ASN A 1 155 ? -14.299 -4.726 1.458 1.00 81.62 155 ASN A N 1
ATOM 1258 C CA . ASN A 1 155 ? -12.927 -5.021 1.839 1.00 81.62 155 ASN A CA 1
ATOM 1259 C C . ASN A 1 155 ? -11.905 -4.430 0.855 1.00 81.62 155 ASN A C 1
ATOM 1261 O O . ASN A 1 155 ? -10.736 -4.319 1.211 1.00 81.62 155 ASN A O 1
ATOM 1265 N N . TRP A 1 156 ? -12.318 -4.061 -0.366 1.00 90.75 156 TRP A N 1
ATOM 1266 C CA . TRP A 1 156 ? -11.454 -3.447 -1.375 1.00 90.75 156 TRP A CA 1
ATOM 1267 C C . TRP A 1 156 ? -11.923 -2.024 -1.676 1.00 90.75 156 TRP A C 1
ATOM 1269 O O . TRP A 1 156 ? -12.921 -1.789 -2.355 1.00 90.75 156 TRP A O 1
ATOM 1279 N N . VAL A 1 157 ? -11.177 -1.049 -1.170 1.00 90.44 157 VAL A N 1
ATOM 1280 C CA . VAL A 1 157 ? -11.470 0.376 -1.319 1.00 90.44 157 VAL A CA 1
ATOM 1281 C C . VAL A 1 157 ? -10.573 0.969 -2.395 1.00 90.44 157 VAL A C 1
ATOM 1283 O O . VAL A 1 157 ? -9.381 0.677 -2.458 1.00 90.44 157 VAL A O 1
ATOM 1286 N N . GLN A 1 158 ? -11.138 1.828 -3.237 1.00 89.12 158 GLN A N 1
ATOM 1287 C CA . GLN A 1 158 ? -10.419 2.492 -4.319 1.00 89.12 158 GLN A CA 1
ATOM 1288 C C . GLN A 1 158 ? -10.578 4.001 -4.204 1.00 89.12 158 GLN A C 1
ATOM 1290 O O . GLN A 1 158 ? -11.700 4.493 -4.136 1.00 89.12 158 GLN A O 1
ATOM 1295 N N . GLU A 1 159 ? -9.466 4.729 -4.234 1.00 89.50 159 GLU A N 1
ATOM 1296 C CA . GLU A 1 159 ? -9.454 6.189 -4.152 1.00 89.50 159 GLU A CA 1
ATOM 1297 C C . GLU A 1 159 ? -8.358 6.780 -5.050 1.00 89.50 159 GLU A C 1
ATOM 1299 O O . GLU A 1 159 ? -7.400 6.107 -5.440 1.00 89.50 159 GLU A O 1
ATOM 1304 N N . SER A 1 160 ? -8.489 8.059 -5.398 1.00 90.06 160 SER A N 1
ATOM 1305 C CA . SER A 1 160 ? -7.419 8.817 -6.058 1.00 90.06 160 SER A CA 1
ATOM 1306 C C . SER A 1 160 ? -6.614 9.613 -5.036 1.00 90.06 160 SER A C 1
ATOM 1308 O O . SER A 1 160 ? -7.183 10.051 -4.047 1.00 90.06 160 SER A O 1
ATOM 1310 N N . PHE A 1 161 ? -5.332 9.876 -5.278 1.00 91.50 161 PHE A N 1
ATOM 1311 C CA . PHE A 1 161 ? -4.499 10.704 -4.405 1.00 91.50 161 PHE A CA 1
ATOM 1312 C C . PHE A 1 161 ? -3.632 11.685 -5.193 1.00 91.50 161 PHE A C 1
ATOM 1314 O O . PHE A 1 161 ? -3.275 11.443 -6.343 1.00 91.50 161 PHE A O 1
ATOM 1321 N N . SER A 1 162 ? -3.223 12.770 -4.541 1.00 89.19 162 SER A N 1
ATOM 1322 C CA . SER A 1 162 ? -2.308 13.759 -5.106 1.00 89.19 162 SER A CA 1
ATOM 1323 C C . SER A 1 162 ? -1.046 13.850 -4.263 1.00 89.19 162 SER A C 1
ATOM 1325 O O . SER A 1 162 ? -1.131 14.006 -3.046 1.00 89.19 162 SER A O 1
ATOM 1327 N N . LYS A 1 163 ? 0.134 13.841 -4.895 1.00 86.12 16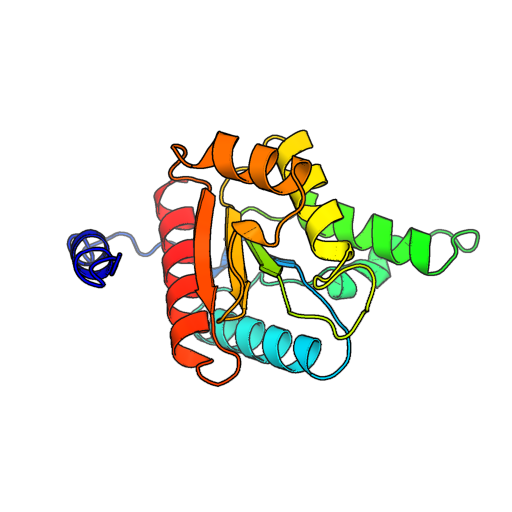3 LYS A N 1
ATOM 1328 C CA . LYS A 1 163 ? 1.413 14.078 -4.194 1.00 86.12 163 LYS A CA 1
ATOM 1329 C C . LYS A 1 163 ? 1.530 15.489 -3.607 1.00 86.12 163 LYS A C 1
ATOM 1331 O O . LYS A 1 163 ? 2.446 15.748 -2.838 1.00 86.12 163 LYS A O 1
ATOM 1336 N N . SER A 1 164 ? 0.657 16.422 -3.999 1.00 87.81 164 SER A N 1
ATOM 1337 C CA . SER A 1 164 ? 0.591 17.751 -3.381 1.00 87.81 164 SER A CA 1
ATOM 1338 C C . SER A 1 164 ? -0.330 17.819 -2.160 1.00 87.81 164 SER A C 1
ATOM 1340 O O . SER A 1 164 ? -0.322 18.838 -1.473 1.00 87.81 164 SER A O 1
ATOM 1342 N N . ASP A 1 165 ? -1.113 16.769 -1.884 1.00 88.38 165 ASP A N 1
ATOM 1343 C CA . ASP A 1 165 ? -2.024 16.694 -0.737 1.00 88.38 165 ASP A CA 1
ATOM 1344 C C . ASP A 1 165 ? -1.759 15.438 0.113 1.00 88.38 165 ASP A C 1
ATOM 1346 O O . ASP A 1 165 ? -2.5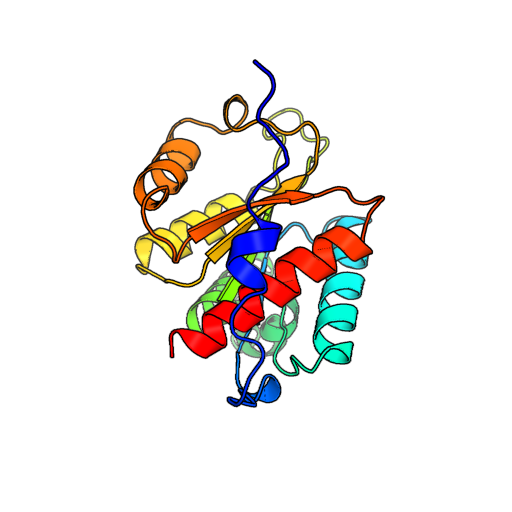30 14.471 0.173 1.00 88.38 165 ASP A O 1
ATOM 1350 N N . ASP A 1 166 ? -0.618 15.466 0.803 1.00 85.19 166 ASP A N 1
ATOM 1351 C CA . ASP A 1 166 ? -0.196 14.409 1.726 1.00 85.19 166 ASP A CA 1
ATOM 1352 C C . ASP A 1 166 ? -1.203 14.204 2.872 1.00 85.19 166 ASP A C 1
ATOM 1354 O O . ASP A 1 166 ? -1.371 13.085 3.362 1.00 85.19 166 ASP A O 1
ATOM 1358 N N . ASN A 1 167 ? -1.890 15.270 3.305 1.00 90.44 167 ASN A N 1
ATOM 1359 C CA . ASN A 1 167 ? -2.851 15.200 4.407 1.00 90.44 167 ASN A CA 1
ATOM 1360 C C . ASN A 1 167 ? -4.092 14.413 4.006 1.00 90.44 167 ASN A C 1
ATOM 1362 O O . ASN A 1 167 ? -4.513 13.539 4.763 1.00 90.44 167 ASN A O 1
ATOM 1366 N N . TYR A 1 168 ? -4.638 14.684 2.819 1.00 92.00 168 TYR A N 1
ATOM 1367 C CA . TYR A 1 168 ? -5.759 13.921 2.291 1.00 92.00 168 TYR A CA 1
ATOM 1368 C C . TYR A 1 168 ? -5.402 12.437 2.155 1.00 92.00 168 TYR A C 1
ATOM 1370 O O . TYR A 1 168 ? -6.122 11.582 2.670 1.00 92.00 168 TYR A O 1
ATOM 1378 N N . THR A 1 169 ? -4.250 12.125 1.551 1.00 94.12 169 THR A N 1
ATOM 1379 C CA . THR A 1 169 ? -3.790 10.732 1.404 1.00 94.12 169 THR A CA 1
ATOM 1380 C C . THR A 1 169 ? -3.673 10.041 2.766 1.00 94.12 169 THR A C 1
ATOM 1382 O O . THR A 1 169 ? -4.141 8.915 2.953 1.00 94.12 169 THR A O 1
ATOM 1385 N N . LEU A 1 170 ? -3.085 10.728 3.750 1.00 96.38 170 LEU A N 1
ATOM 1386 C CA . LEU A 1 170 ? -2.953 10.213 5.107 1.00 96.38 170 LEU A CA 1
ATOM 1387 C C . LEU A 1 170 ? -4.313 10.025 5.795 1.00 96.38 170 LEU A C 1
ATOM 1389 O O . LEU A 1 170 ? -4.480 9.054 6.536 1.00 96.38 170 LEU A O 1
ATOM 1393 N N . ASP A 1 171 ? -5.276 10.920 5.578 1.00 95.44 171 ASP A N 1
ATOM 1394 C CA . ASP A 1 171 ? -6.640 10.807 6.101 1.00 95.44 171 ASP A CA 1
ATOM 1395 C C . ASP A 1 171 ? -7.366 9.589 5.539 1.00 95.44 171 ASP A C 1
ATOM 1397 O O . ASP A 1 171 ? -7.894 8.798 6.325 1.00 95.44 171 ASP A O 1
ATOM 1401 N N . VAL A 1 172 ? -7.307 9.385 4.222 1.00 95.00 172 VAL A N 1
ATOM 1402 C CA . VAL A 1 172 ? -7.882 8.212 3.550 1.00 95.00 172 VAL A CA 1
ATOM 1403 C C . VAL A 1 172 ? -7.257 6.922 4.080 1.00 95.00 172 VAL A C 1
ATOM 1405 O O . VAL A 1 172 ? -7.971 6.048 4.572 1.00 95.00 172 VAL A O 1
ATOM 1408 N N . ALA A 1 173 ? -5.924 6.828 4.080 1.00 96.50 173 ALA A N 1
ATOM 1409 C CA . ALA A 1 173 ? -5.212 5.654 4.583 1.00 96.50 173 ALA A CA 1
ATOM 1410 C C . ALA A 1 173 ? -5.530 5.371 6.060 1.00 96.50 173 ALA A C 1
ATOM 1412 O O . ALA A 1 173 ? -5.731 4.224 6.458 1.00 96.50 173 ALA A O 1
ATOM 1413 N N . SER A 1 174 ? -5.616 6.417 6.888 1.00 95.81 174 SER A N 1
ATOM 1414 C CA . SER A 1 174 ? -5.918 6.273 8.315 1.00 95.81 174 SER A CA 1
ATOM 1415 C C . SER A 1 174 ? -7.341 5.800 8.575 1.00 95.81 174 SER A C 1
ATOM 1417 O O . SER A 1 174 ? -7.540 5.023 9.510 1.00 95.81 174 SER A O 1
ATOM 1419 N N . ALA A 1 175 ? -8.310 6.302 7.802 1.00 93.88 175 ALA A N 1
ATOM 1420 C CA . ALA A 1 175 ? -9.710 5.907 7.895 1.00 93.88 175 ALA A CA 1
ATOM 1421 C C . ALA A 1 175 ? -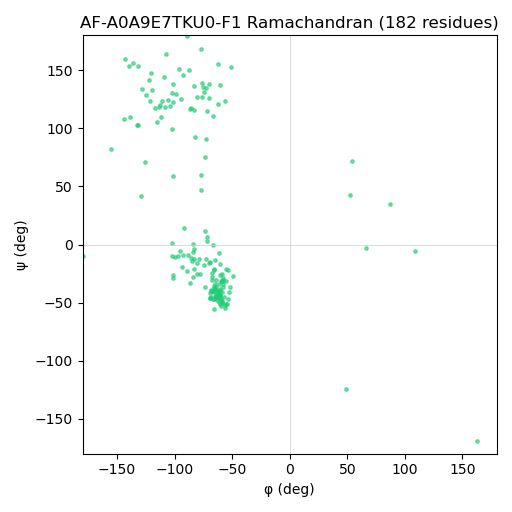9.881 4.447 7.468 1.00 93.88 175 ALA A C 1
ATOM 1423 O O . ALA A 1 175 ? -10.462 3.663 8.210 1.00 93.88 175 ALA A O 1
ATOM 1424 N N . PHE A 1 176 ? -9.275 4.066 6.344 1.00 95.38 176 PHE A N 1
ATOM 1425 C CA . PHE A 1 176 ? -9.223 2.681 5.888 1.00 95.38 176 PHE A CA 1
ATOM 1426 C C . PHE A 1 176 ? -8.642 1.740 6.956 1.00 95.38 176 PHE A C 1
ATOM 1428 O O . PHE A 1 176 ? -9.298 0.777 7.344 1.00 95.38 176 PHE A O 1
ATOM 1435 N N . CYS A 1 177 ? -7.471 2.067 7.518 1.00 95.06 177 CYS A N 1
ATOM 1436 C CA . CYS A 1 177 ? -6.857 1.258 8.579 1.00 95.06 177 CYS A CA 1
ATOM 1437 C C . CYS A 1 177 ? -7.733 1.173 9.837 1.00 95.06 177 CYS A C 1
ATOM 1439 O O . CYS A 1 177 ? -7.720 0.166 10.538 1.00 95.06 177 CYS A O 1
ATOM 1441 N N . TYR A 1 178 ? -8.479 2.235 10.155 1.00 92.75 178 TYR A N 1
ATOM 1442 C CA . TYR A 1 178 ? -9.398 2.211 11.287 1.00 92.75 178 TYR A CA 1
ATOM 1443 C C . TYR A 1 178 ? -10.568 1.259 11.035 1.00 92.75 178 TYR A C 1
ATOM 1445 O O . TYR A 1 178 ? -10.925 0.517 11.938 1.00 92.75 178 TYR A O 1
ATOM 1453 N N . ASN A 1 179 ? -11.116 1.227 9.821 1.00 90.50 179 ASN A N 1
ATOM 1454 C CA . ASN A 1 179 ? -12.191 0.295 9.475 1.00 90.50 179 ASN A CA 1
ATOM 1455 C C . ASN A 1 179 ? -11.722 -1.162 9.524 1.00 90.50 179 ASN A C 1
ATOM 1457 O O . ASN A 1 179 ? -12.428 -1.988 10.087 1.00 90.50 179 ASN A O 1
ATOM 1461 N N . CYS A 1 180 ? -10.501 -1.448 9.054 1.00 91.50 180 CYS A N 1
ATOM 1462 C CA . CYS A 1 180 ? -9.907 -2.789 9.153 1.00 91.50 180 CYS A CA 1
ATOM 1463 C C . CYS A 1 180 ? -9.872 -3.301 10.606 1.00 91.50 180 CYS A C 1
ATOM 1465 O O . CYS A 1 180 ? -9.973 -4.492 10.849 1.00 91.50 180 CYS A O 1
ATOM 1467 N N . LEU A 1 181 ? -9.738 -2.398 11.585 1.00 90.19 181 LEU A N 1
ATOM 1468 C CA . LEU A 1 181 ? -9.750 -2.731 13.014 1.00 90.19 181 LEU A CA 1
ATOM 1469 C C . LEU A 1 181 ? -11.152 -2.933 13.607 1.00 90.19 181 LEU A C 1
ATOM 1471 O O . LEU A 1 181 ? -11.255 -3.382 14.746 1.00 90.19 181 LEU A O 1
ATOM 1475 N N . LEU A 1 182 ? -12.205 -2.497 12.915 1.00 84.44 182 LEU A N 1
ATOM 1476 C CA . LEU A 1 182 ? -13.596 -2.643 13.356 1.00 84.44 182 LEU A CA 1
ATOM 1477 C C . LEU A 1 182 ? -14.258 -3.902 12.791 1.00 84.44 182 LEU A C 1
ATOM 1479 O O . LEU A 1 182 ? -15.296 -4.314 13.305 1.00 84.44 182 LEU A O 1
ATOM 1483 N N . GLU A 1 183 ? -13.692 -4.455 11.719 1.00 72.75 183 GLU A N 1
ATOM 1484 C CA . GLU A 1 183 ? -14.178 -5.657 11.038 1.00 72.75 183 GLU A CA 1
ATOM 1485 C C . GLU A 1 183 ? -13.516 -6.954 11.561 1.00 72.75 183 GLU A C 1
ATOM 1487 O O . GLU A 1 183 ? -14.006 -8.037 11.244 1.00 72.75 183 GLU A O 1
ATOM 1492 N N . ASP A 1 184 ? -12.473 -6.832 12.402 1.00 55.28 184 ASP A N 1
ATOM 1493 C CA . ASP A 1 184 ? -11.846 -7.904 13.211 1.00 55.28 184 ASP A CA 1
ATOM 1494 C C . ASP A 1 184 ? -12.664 -8.239 14.482 1.00 55.28 184 ASP A C 1
ATOM 1496 O O . ASP A 1 184 ? -12.827 -9.445 14.794 1.00 55.28 184 ASP A O 1
#

Sequence (184 aa):
MKYKMGNFFSEYKSDIKSLSADKSKLKIGIFGSFAKNNFIFLENLKSGLIKRGYKNCSFSKDYEIYAVKDDSKNGDDINLAASEMLIDNSQAHILFFFREDDVNTPYNQSAIIEIAKIDERNMDNVLVLYEEEFTEKQCKTLFRGIISRHDKDKNWVQESFSKSDDNYTLDVASAFCYNCLLED

Secondary structure (DSSP, 8-state):
------SHHHHTTTT-SS----TTS-EEEEES--SHHHHHHHHHHHHHHHHTT--EEE-GGGGHHHHTT-TT--HHHHHHHHHHHHHHH-SEEEEEE-B---SS-SB-HHHHHHHHHHHHTT---EEEEEETT--GGGS-HHHHHHHHHHTT-TTEEEEEE-TT-HHHHHHHHHHHHHHHTT--

Mean predicted aligned error: 8.55 Å